Protein AF-A0A1E3BEQ7-F1 (afdb_monomer)

pLDDT: mean 85.38, std 9.65, range [48.75, 96.56]

Structure (mmCIF, N/CA/C/O backbone):
data_AF-A0A1E3BEQ7-F1
#
_entry.id   AF-A0A1E3BEQ7-F1
#
loop_
_atom_site.group_PDB
_atom_site.id
_atom_site.type_symbol
_atom_site.label_atom_id
_atom_site.label_alt_id
_atom_site.label_comp_id
_atom_site.label_asym_id
_atom_site.label_entity_id
_atom_site.label_seq_id
_atom_site.pdbx_PDB_ins_code
_atom_site.Cartn_x
_atom_site.Cartn_y
_atom_site.Cartn_z
_atom_site.occupancy
_atom_site.B_iso_or_equiv
_atom_site.auth_seq_id
_atom_site.auth_comp_id
_atom_site.auth_asym_id
_atom_site.auth_atom_id
_atom_site.pdbx_PDB_model_num
ATOM 1 N N . MET A 1 1 ? -7.946 9.287 -8.249 1.00 63.59 1 MET A N 1
ATOM 2 C CA . MET A 1 1 ? -6.667 9.557 -8.947 1.00 63.59 1 MET A CA 1
ATOM 3 C C . MET A 1 1 ? -6.604 8.843 -10.293 1.00 63.59 1 MET A C 1
ATOM 5 O O . MET A 1 1 ? -5.516 8.589 -10.786 1.00 63.59 1 MET A O 1
ATOM 9 N N . TRP A 1 2 ? -7.743 8.564 -10.931 1.00 77.31 2 TRP A N 1
ATOM 10 C CA . TRP A 1 2 ? -7.771 7.924 -12.244 1.00 77.31 2 TRP A CA 1
ATOM 11 C C . TRP A 1 2 ? -9.055 8.341 -12.967 1.00 77.31 2 TRP A C 1
ATOM 13 O O . TRP A 1 2 ? -10.094 7.703 -12.776 1.00 77.31 2 TRP A O 1
ATOM 23 N N . PRO A 1 3 ? -8.988 9.379 -13.827 1.00 80.50 3 PRO A N 1
ATOM 24 C CA . PRO A 1 3 ? -10.136 9.914 -14.558 1.00 80.50 3 PRO A CA 1
ATOM 25 C C . PRO A 1 3 ? -11.048 8.879 -15.233 1.00 80.50 3 PRO A C 1
ATOM 27 O O . PRO A 1 3 ? -12.261 9.086 -15.223 1.00 80.50 3 PRO A O 1
ATOM 30 N N . PRO A 1 4 ? -10.533 7.765 -15.806 1.00 84.31 4 PRO A N 1
ATOM 31 C CA . PRO A 1 4 ? -11.395 6.741 -16.394 1.00 84.31 4 PRO A CA 1
ATOM 32 C C . PRO A 1 4 ? -12.386 6.109 -15.405 1.00 84.31 4 PRO A C 1
ATOM 34 O O . PRO A 1 4 ? -13.536 5.899 -15.773 1.00 84.31 4 PRO A O 1
ATOM 37 N N . TYR A 1 5 ? -11.985 5.853 -14.154 1.00 83.31 5 TYR A N 1
ATOM 38 C CA . TYR A 1 5 ? -12.870 5.250 -13.140 1.00 83.31 5 TYR A CA 1
ATOM 39 C C . TYR A 1 5 ? -13.811 6.264 -12.490 1.00 83.31 5 TYR A C 1
ATOM 41 O O . TYR A 1 5 ? -14.839 5.901 -11.931 1.00 83.31 5 TYR A O 1
ATOM 49 N N . GLU A 1 6 ? -13.465 7.543 -12.580 1.00 79.75 6 GLU A N 1
ATOM 50 C CA . GLU A 1 6 ? -14.290 8.660 -12.121 1.00 79.75 6 GLU A CA 1
ATOM 51 C C . GLU A 1 6 ? -15.338 9.057 -13.181 1.00 79.75 6 GLU A C 1
ATOM 53 O O . GLU A 1 6 ? -16.238 9.842 -12.900 1.00 79.75 6 GLU A O 1
ATOM 58 N N . GLY A 1 7 ? -15.252 8.489 -14.392 1.00 82.56 7 GLY A N 1
ATOM 59 C CA . GLY A 1 7 ? -16.160 8.756 -15.510 1.00 82.56 7 GLY A CA 1
ATOM 60 C C . GLY A 1 7 ? -15.810 10.007 -16.316 1.00 82.56 7 GLY A C 1
ATOM 61 O O . GLY A 1 7 ? -16.567 10.381 -17.205 1.00 82.56 7 GLY A O 1
ATOM 62 N N . ARG A 1 8 ? -14.668 10.655 -16.027 1.00 85.12 8 ARG A N 1
ATOM 63 C CA . ARG A 1 8 ? -14.219 11.914 -16.660 1.00 85.12 8 ARG A CA 1
ATOM 64 C C . ARG A 1 8 ? -15.275 13.030 -16.623 1.00 85.12 8 ARG A C 1
ATOM 66 O O . ARG A 1 8 ? -15.256 13.927 -17.458 1.00 85.12 8 ARG A O 1
ATOM 73 N N . THR A 1 9 ? -16.174 12.982 -15.646 1.00 82.12 9 THR A N 1
ATOM 74 C CA . THR A 1 9 ? -17.369 13.831 -15.578 1.00 82.12 9 THR A CA 1
ATOM 75 C C . THR A 1 9 ? -17.097 15.249 -15.088 1.00 82.12 9 THR A C 1
ATOM 77 O O . THR A 1 9 ? -17.967 16.101 -15.210 1.00 82.12 9 THR A O 1
ATOM 80 N N . CYS A 1 10 ? -15.921 15.509 -14.510 1.00 82.06 10 CYS A N 1
ATOM 81 C CA . CYS A 1 10 ? -15.555 16.815 -13.967 1.00 82.06 10 CYS A CA 1
ATOM 82 C C . CYS A 1 10 ? -14.033 17.029 -14.048 1.00 82.06 10 CYS A C 1
ATOM 84 O O . CYS A 1 10 ? -13.326 17.020 -13.041 1.00 82.06 10 CYS A O 1
ATOM 86 N N . LEU A 1 11 ? -13.502 17.121 -15.274 1.00 82.25 11 LEU A N 1
ATOM 87 C CA . LEU A 1 11 ? -12.069 17.323 -15.511 1.00 82.25 11 LEU A CA 1
ATOM 88 C C . LEU A 1 11 ? -11.711 18.811 -15.618 1.00 82.25 11 LEU A C 1
ATOM 90 O O . LEU A 1 11 ? -12.449 19.565 -16.245 1.00 82.25 11 LEU A O 1
ATOM 94 N N . PRO A 1 12 ? -10.540 19.229 -15.104 1.00 76.56 12 PRO A N 1
ATOM 95 C CA . PRO A 1 12 ? -10.144 20.639 -15.060 1.00 76.56 12 PRO A CA 1
ATOM 96 C C . PRO A 1 12 ? -9.884 21.285 -16.433 1.00 76.56 12 PRO A C 1
ATOM 98 O O . PRO A 1 12 ? -9.730 22.497 -16.501 1.00 76.56 12 PRO A O 1
ATOM 101 N N . ILE A 1 13 ? -9.810 20.499 -17.514 1.00 70.75 13 ILE A N 1
ATOM 102 C CA . ILE A 1 13 ? -9.451 20.960 -18.872 1.00 70.75 13 ILE A CA 1
ATOM 103 C C . ILE A 1 13 ? -10.597 20.764 -19.877 1.00 70.75 13 ILE A C 1
ATOM 105 O O . ILE A 1 13 ? -10.394 20.900 -21.082 1.00 70.75 13 ILE A O 1
ATOM 109 N N . ALA A 1 14 ? -11.793 20.401 -19.410 1.00 62.47 14 ALA A N 1
ATOM 110 C CA . ALA A 1 14 ? -12.963 20.349 -20.274 1.00 62.47 14 ALA A CA 1
ATOM 111 C C . ALA A 1 14 ? -13.393 21.782 -20.617 1.00 62.47 14 ALA A C 1
ATOM 113 O O . ALA A 1 14 ? -14.126 22.418 -19.864 1.00 62.47 14 ALA A O 1
ATOM 114 N N . ALA A 1 15 ? -12.863 22.291 -21.730 1.00 60.81 15 ALA A N 1
ATOM 115 C CA . ALA A 1 15 ? -13.369 23.479 -22.391 1.00 60.81 15 ALA A CA 1
ATOM 116 C C . ALA A 1 15 ? -14.834 23.236 -22.785 1.00 60.81 15 ALA A C 1
ATOM 118 O O . ALA A 1 15 ? -15.147 22.207 -23.381 1.00 60.81 15 ALA A O 1
ATOM 119 N N . ASP A 1 16 ? -15.676 24.195 -22.417 1.00 60.28 16 ASP A N 1
ATOM 120 C CA . ASP A 1 16 ? -17.077 24.360 -22.792 1.00 60.28 16 ASP A CA 1
ATOM 121 C C . ASP A 1 16 ? -18.064 23.272 -22.300 1.00 60.28 16 ASP A C 1
ATOM 123 O O . ASP A 1 16 ? -18.073 22.117 -22.713 1.00 60.28 16 ASP A O 1
ATOM 127 N N . GLU A 1 17 ? -18.937 23.695 -21.379 1.00 61.56 17 GLU A N 1
ATOM 128 C CA . GLU A 1 17 ? -20.254 23.110 -21.062 1.00 61.56 17 GLU A CA 1
ATOM 129 C C . GLU A 1 17 ? -20.352 21.632 -20.619 1.00 61.56 17 GLU A C 1
ATOM 131 O O . GLU A 1 17 ? -21.462 21.102 -20.521 1.00 61.56 17 GLU A O 1
ATOM 136 N N . ILE A 1 18 ? -19.262 20.952 -20.239 1.00 67.69 18 ILE A N 1
ATOM 137 C CA . ILE A 1 18 ? -19.407 19.656 -19.550 1.00 67.69 18 ILE A CA 1
ATOM 138 C C . ILE A 1 18 ? -20.008 19.892 -18.158 1.00 67.69 18 ILE A C 1
ATOM 140 O O . ILE A 1 18 ? -19.347 20.394 -17.247 1.00 67.69 18 ILE A O 1
ATOM 144 N N . LEU A 1 19 ? -21.276 19.503 -17.989 1.00 75.69 19 LEU A N 1
ATOM 145 C CA . LEU A 1 19 ? -21.964 19.496 -16.701 1.00 75.69 19 LEU A CA 1
ATOM 146 C C . LEU A 1 19 ? -21.167 18.628 -15.712 1.00 75.69 19 LEU A C 1
ATOM 148 O O . LEU A 1 19 ? -21.116 17.404 -15.852 1.00 75.69 19 LEU A O 1
ATOM 152 N N . CYS A 1 20 ? -20.549 19.262 -14.712 1.00 82.88 20 CYS A N 1
ATOM 153 C CA . CYS A 1 20 ? -19.827 18.556 -13.657 1.00 82.88 20 CYS A CA 1
ATOM 154 C C . CYS A 1 20 ? -20.814 17.689 -12.866 1.00 82.88 20 CYS A C 1
ATOM 156 O O . CYS A 1 20 ? -21.651 18.192 -12.115 1.00 82.88 20 CYS A O 1
ATOM 158 N N . THR A 1 21 ? -20.722 16.373 -13.045 1.00 85.75 21 THR A N 1
ATOM 159 C CA . THR A 1 21 ? -21.511 15.391 -12.291 1.00 85.75 21 THR A CA 1
ATOM 160 C C . THR A 1 21 ? -20.599 14.522 -11.435 1.00 85.75 21 THR A C 1
ATOM 162 O O . THR A 1 21 ? -19.411 14.369 -11.726 1.00 85.75 21 THR A O 1
ATOM 165 N N . LEU A 1 22 ? -21.157 13.926 -10.376 1.00 82.62 22 LEU A N 1
ATOM 166 C CA . LEU A 1 22 ? -20.423 13.037 -9.467 1.00 82.62 22 LEU A CA 1
ATOM 167 C C . LEU A 1 22 ? -19.767 11.849 -10.190 1.00 82.62 22 LEU A C 1
ATOM 169 O O . LEU A 1 22 ? -18.700 11.417 -9.778 1.00 82.62 22 LEU A O 1
ATOM 173 N N . GLY A 1 23 ? -20.355 11.315 -11.265 1.00 85.38 23 GLY A N 1
ATOM 174 C CA . GLY A 1 23 ? -19.767 10.181 -11.985 1.00 85.38 23 GLY A CA 1
ATOM 175 C C . GLY A 1 23 ? -19.461 8.994 -11.059 1.00 85.38 23 GLY A C 1
ATOM 176 O O . GLY A 1 23 ? -20.338 8.516 -10.342 1.00 85.38 23 GLY A O 1
ATOM 177 N N . GLY A 1 24 ? -18.211 8.525 -11.069 1.00 82.19 24 GLY A N 1
ATOM 178 C CA . GLY A 1 24 ? -17.737 7.438 -10.201 1.00 82.19 24 GLY A CA 1
ATOM 179 C C . GLY A 1 24 ? -17.412 7.852 -8.758 1.00 82.19 24 GLY A C 1
ATOM 180 O O . GLY A 1 24 ? -17.102 6.989 -7.933 1.00 82.19 24 GLY A O 1
ATOM 181 N N . TYR A 1 25 ? -17.457 9.147 -8.434 1.00 82.81 25 TYR A N 1
ATOM 182 C CA . TYR A 1 25 ? -17.146 9.638 -7.095 1.00 82.81 25 TYR A CA 1
ATOM 183 C C . TYR A 1 25 ? -18.195 9.210 -6.055 1.00 82.81 25 TYR A C 1
ATOM 185 O O . TYR A 1 25 ? -19.371 9.007 -6.371 1.00 82.81 25 TYR A O 1
ATOM 193 N N . PRO A 1 26 ? -17.787 9.082 -4.783 1.00 82.00 26 PRO A N 1
ATOM 194 C CA . PRO A 1 26 ? -18.713 8.799 -3.702 1.00 82.00 26 PRO A CA 1
ATOM 195 C C . PRO A 1 26 ? -19.705 9.938 -3.461 1.00 82.00 26 PRO A C 1
ATOM 197 O O . PRO A 1 26 ? -19.315 11.098 -3.387 1.00 82.00 26 PRO A O 1
ATOM 200 N N . SER A 1 27 ? -20.982 9.597 -3.258 1.00 83.44 27 SER A N 1
ATOM 201 C CA . SER A 1 27 ? -22.019 10.572 -2.884 1.00 83.44 27 SER A CA 1
ATOM 202 C C . SER A 1 27 ? -21.786 11.201 -1.506 1.00 83.44 27 SER A C 1
ATOM 204 O O . SER A 1 27 ? -22.156 12.348 -1.288 1.00 83.44 27 SER A O 1
ATOM 206 N N . TYR A 1 28 ? -21.165 10.455 -0.589 1.00 82.31 28 TYR A N 1
ATOM 207 C CA . TYR A 1 28 ? -20.803 10.902 0.755 1.00 82.31 28 TYR A CA 1
ATOM 208 C C . TYR A 1 28 ? -19.435 10.359 1.121 1.00 82.31 28 TYR A C 1
ATOM 210 O O . TYR A 1 28 ? -19.110 9.236 0.743 1.00 82.31 28 TYR A O 1
ATOM 218 N N . VAL A 1 29 ? -18.681 11.141 1.892 1.00 83.44 29 VAL A N 1
ATOM 219 C CA . VAL A 1 29 ? -17.360 10.775 2.399 1.00 83.44 29 VAL A CA 1
ATOM 220 C C . VAL A 1 29 ? -17.330 10.995 3.902 1.00 83.44 29 VAL A C 1
ATOM 222 O O . VAL A 1 29 ? -17.681 12.070 4.387 1.00 83.44 29 VAL A O 1
ATOM 2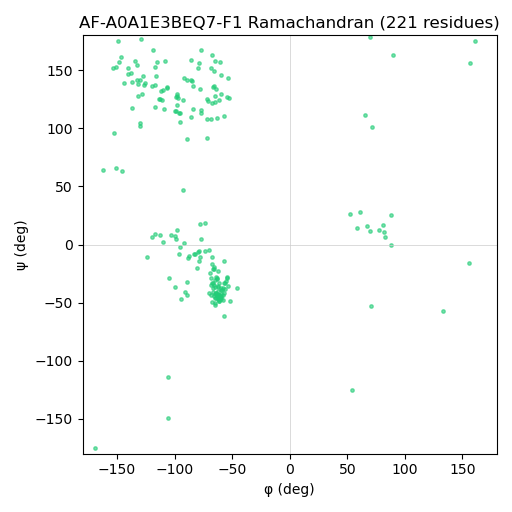25 N N . VAL A 1 30 ? -16.889 9.979 4.638 1.00 81.94 30 VAL A N 1
ATOM 226 C CA . VAL A 1 30 ? -16.637 10.086 6.076 1.00 81.94 30 VAL A CA 1
ATOM 227 C C . VAL A 1 30 ? -15.155 10.362 6.269 1.00 81.94 30 VAL A C 1
ATOM 229 O O . VAL A 1 30 ? -14.338 9.495 5.973 1.00 81.94 30 VAL A O 1
ATOM 232 N N . ASN A 1 31 ? -14.822 11.557 6.759 1.00 84.12 31 ASN A N 1
ATOM 233 C CA . ASN A 1 31 ? -13.460 11.883 7.166 1.00 84.12 31 ASN A CA 1
ATOM 234 C C . ASN A 1 31 ? -13.179 11.250 8.528 1.00 84.12 31 ASN A C 1
ATOM 236 O O . ASN A 1 31 ? -13.787 11.639 9.530 1.00 84.12 31 ASN A O 1
ATOM 240 N N . VAL A 1 32 ? -12.273 10.279 8.559 1.00 83.38 32 VAL A N 1
ATOM 241 C CA . VAL A 1 32 ? -11.983 9.525 9.776 1.00 83.38 32 VAL A CA 1
ATOM 242 C C . VAL A 1 32 ? -10.661 9.878 10.415 1.00 83.38 32 VAL A C 1
ATOM 244 O O . VAL A 1 32 ? -9.615 9.911 9.776 1.00 83.38 32 VAL A O 1
ATOM 247 N N . SER A 1 33 ? -10.745 10.040 11.731 1.00 85.44 33 SER A N 1
ATOM 248 C CA . SER A 1 33 ? -9.645 10.258 12.659 1.00 85.44 33 SER A CA 1
ATOM 249 C C . SER A 1 33 ? -9.593 9.222 13.788 1.00 85.44 33 SER A C 1
ATOM 251 O O . SER A 1 33 ? -8.609 9.179 14.522 1.00 85.44 33 SER A O 1
ATOM 253 N N . THR A 1 34 ? -10.625 8.382 13.954 1.00 89.62 34 THR A N 1
ATOM 254 C CA . THR A 1 34 ? -10.696 7.387 15.040 1.00 89.62 34 THR A CA 1
ATOM 255 C C . THR A 1 34 ? -11.281 6.050 14.586 1.00 89.62 34 THR A C 1
ATOM 257 O O . THR A 1 34 ? -12.142 5.992 13.710 1.00 89.62 34 THR A O 1
ATOM 260 N N . VAL A 1 35 ? -10.881 4.961 15.251 1.00 91.38 35 VAL A N 1
ATOM 261 C CA . VAL A 1 35 ? -11.427 3.611 15.007 1.00 91.38 35 VAL A CA 1
ATOM 262 C C . VAL A 1 35 ? -12.946 3.565 15.209 1.00 91.38 35 VAL A C 1
ATOM 264 O O . VAL A 1 35 ? -13.651 2.937 14.424 1.00 91.38 35 VAL A O 1
ATOM 267 N N . ALA A 1 36 ? -13.474 4.289 16.199 1.00 92.38 36 ALA A N 1
ATOM 268 C CA . ALA A 1 36 ? -14.909 4.333 16.472 1.00 92.38 36 ALA A CA 1
ATOM 269 C C . ALA A 1 36 ? -15.721 4.868 15.280 1.00 92.38 36 ALA A C 1
ATOM 271 O O . ALA A 1 36 ? -16.790 4.343 14.979 1.00 92.38 36 ALA A O 1
ATOM 272 N N . GLN A 1 37 ? -15.205 5.863 14.550 1.00 90.44 37 GLN A N 1
ATOM 273 C CA . GLN A 1 37 ? -15.866 6.365 13.339 1.00 90.44 37 GLN A CA 1
ATOM 274 C C . GLN A 1 37 ? -15.879 5.323 12.216 1.00 90.44 37 GLN A C 1
ATOM 276 O O . GLN A 1 37 ? -16.846 5.261 11.462 1.00 90.44 37 GLN A O 1
ATOM 281 N N . ILE A 1 38 ? -14.848 4.475 12.127 1.00 90.19 38 ILE A N 1
ATOM 282 C CA . ILE A 1 38 ? -14.816 3.346 11.186 1.00 90.19 38 ILE A CA 1
ATOM 283 C C . ILE A 1 38 ? -15.904 2.345 11.552 1.00 90.19 38 ILE A C 1
ATOM 285 O O . ILE A 1 38 ? -16.698 1.968 10.696 1.00 90.19 38 ILE A O 1
ATOM 289 N N . GLN A 1 39 ? -15.975 1.945 12.822 1.00 92.75 39 GLN A N 1
ATOM 290 C CA . GLN A 1 39 ? -16.987 1.002 13.301 1.00 92.75 39 GLN A CA 1
ATOM 291 C C . GLN A 1 39 ? -18.404 1.540 13.070 1.00 92.75 39 GLN A C 1
ATOM 293 O O . GLN A 1 39 ? -19.256 0.817 12.558 1.00 92.75 39 GLN A O 1
ATOM 298 N N . LEU A 1 40 ? -18.642 2.820 13.376 1.00 92.12 40 LEU A N 1
ATOM 299 C CA . LEU A 1 40 ? -19.915 3.493 13.111 1.00 92.12 40 LEU A CA 1
ATOM 300 C C . LEU A 1 40 ? -20.247 3.512 11.617 1.00 92.12 40 LEU A C 1
ATOM 302 O O . LEU A 1 40 ? -21.367 3.172 11.255 1.00 92.12 40 LEU A O 1
ATOM 306 N N . ALA A 1 41 ? -19.293 3.853 10.750 1.00 88.88 41 ALA A N 1
ATOM 307 C CA . ALA A 1 41 ? -19.509 3.872 9.305 1.00 88.88 41 ALA A CA 1
ATOM 308 C C . ALA A 1 41 ? -19.800 2.471 8.740 1.00 88.88 41 ALA A C 1
ATOM 310 O O . ALA A 1 41 ? -20.714 2.318 7.932 1.00 88.88 41 ALA A O 1
ATOM 311 N N . VAL A 1 42 ? -19.070 1.444 9.191 1.00 90.88 42 VAL A N 1
ATOM 312 C CA . VAL A 1 42 ? -19.298 0.038 8.812 1.00 90.88 42 VAL A CA 1
ATOM 313 C C . VAL A 1 42 ? -20.693 -0.413 9.240 1.00 90.88 42 VAL A C 1
ATOM 315 O O . VAL A 1 42 ? -21.434 -0.968 8.430 1.00 90.88 42 VAL A O 1
ATOM 318 N N . ASN A 1 43 ? -21.073 -0.143 10.490 1.00 92.62 43 ASN A N 1
ATOM 319 C CA . ASN A 1 43 ? -22.383 -0.516 11.016 1.00 92.62 43 ASN A CA 1
ATOM 320 C C . ASN A 1 43 ? -23.507 0.235 10.294 1.00 92.62 43 ASN A C 1
ATOM 322 O O . ASN A 1 43 ? -24.452 -0.397 9.834 1.00 92.62 43 ASN A O 1
ATOM 326 N N . PHE A 1 44 ? -23.362 1.548 10.098 1.00 91.25 44 PHE A N 1
ATOM 327 C CA . PHE A 1 44 ? -24.329 2.369 9.374 1.00 91.25 44 PHE A CA 1
ATOM 328 C C . PHE A 1 44 ? -24.520 1.886 7.933 1.00 91.25 44 PHE A C 1
ATOM 330 O O . PHE A 1 44 ? -25.654 1.741 7.480 1.00 91.25 44 PHE A O 1
ATOM 337 N N . ALA A 1 45 ? -23.430 1.589 7.219 1.00 89.75 45 ALA A N 1
ATOM 338 C CA . ALA A 1 45 ? -23.508 1.074 5.858 1.00 89.75 45 ALA A CA 1
ATOM 339 C C . ALA A 1 45 ? -24.217 -0.286 5.810 1.00 89.75 45 ALA A C 1
ATOM 341 O O . ALA A 1 45 ? -25.101 -0.487 4.980 1.00 89.75 45 ALA A O 1
ATOM 342 N N . ARG A 1 46 ? -23.890 -1.191 6.741 1.00 90.50 46 ARG A N 1
ATOM 343 C CA . ARG A 1 46 ? -24.532 -2.506 6.861 1.00 90.50 46 ARG A CA 1
ATOM 344 C C . ARG A 1 46 ? -26.029 -2.397 7.163 1.00 90.50 46 ARG A C 1
ATOM 346 O O . ARG A 1 46 ? -26.821 -3.074 6.519 1.00 90.50 46 ARG A O 1
ATOM 353 N N . GLU A 1 47 ? -26.411 -1.555 8.119 1.00 93.44 47 GLU A N 1
ATOM 354 C CA . GLU A 1 47 ? -27.802 -1.376 8.561 1.00 93.44 47 GLU A CA 1
ATOM 355 C C . GLU A 1 47 ? -28.682 -0.708 7.500 1.00 93.44 47 GLU A C 1
ATOM 357 O O . GLU A 1 47 ? -29.874 -0.991 7.426 1.00 93.44 47 GLU A O 1
ATOM 362 N N . ASN A 1 48 ? -28.093 0.133 6.646 1.00 91.69 48 ASN A N 1
ATOM 363 C CA . ASN A 1 48 ? -28.811 0.867 5.603 1.00 91.69 48 ASN A CA 1
ATOM 364 C C . ASN A 1 48 ? -28.616 0.274 4.196 1.00 91.69 48 ASN A C 1
ATOM 366 O O . ASN A 1 48 ? -29.025 0.888 3.212 1.00 91.69 48 ASN A O 1
ATOM 370 N N . GLY A 1 49 ? -27.976 -0.896 4.074 1.00 88.81 49 GLY A N 1
ATOM 371 C CA . GLY A 1 49 ? -27.725 -1.545 2.781 1.00 88.81 49 GLY A CA 1
ATOM 372 C C . GLY A 1 49 ? -26.867 -0.707 1.824 1.00 88.81 49 GLY A C 1
ATOM 373 O O . GLY A 1 49 ? -27.004 -0.818 0.606 1.00 88.81 49 GLY A O 1
ATOM 374 N N . LEU A 1 50 ? -26.002 0.157 2.360 1.00 87.00 50 LEU A N 1
ATOM 375 C CA . LEU A 1 50 ? -25.143 1.032 1.571 1.00 87.00 50 LEU A CA 1
ATOM 376 C C . LEU A 1 50 ? -23.865 0.303 1.167 1.00 87.00 50 LEU A C 1
ATOM 378 O O . LEU A 1 50 ? -23.239 -0.406 1.957 1.00 87.00 50 LEU A O 1
ATOM 382 N N . ARG A 1 51 ? -23.427 0.541 -0.070 1.00 86.06 51 ARG A N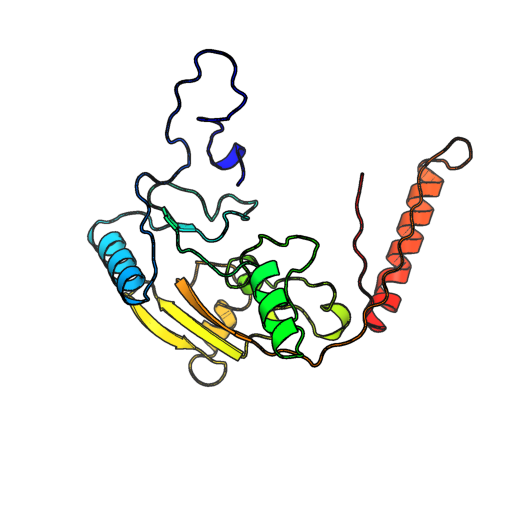 1
ATOM 383 C CA . ARG A 1 51 ? -22.113 0.098 -0.529 1.00 86.06 51 ARG A CA 1
ATOM 384 C C . ARG A 1 51 ? -21.033 0.874 0.219 1.00 86.06 51 ARG A C 1
ATOM 386 O O . ARG A 1 51 ? -20.964 2.092 0.105 1.00 86.06 51 ARG A O 1
ATOM 393 N N . LEU A 1 52 ? -20.157 0.151 0.910 1.00 85.25 52 LEU A N 1
ATOM 394 C CA . LEU A 1 52 ? -18.959 0.715 1.517 1.00 85.25 52 LEU A CA 1
ATOM 395 C C . LEU A 1 52 ? -17.784 0.593 0.542 1.00 85.25 52 LEU A C 1
ATOM 397 O O . LEU A 1 52 ? -17.458 -0.500 0.079 1.00 85.25 52 LEU A O 1
ATOM 401 N N . VAL A 1 53 ? -17.135 1.711 0.234 1.00 87.06 53 VAL A N 1
ATOM 402 C CA . VAL A 1 53 ? -15.856 1.737 -0.492 1.00 87.06 53 VAL A CA 1
ATOM 403 C C . VAL A 1 53 ? -14.812 2.337 0.434 1.00 87.06 53 VAL A C 1
ATOM 405 O O . VAL A 1 53 ? -15.097 3.307 1.114 1.00 87.06 53 VAL A O 1
ATOM 408 N N . VAL A 1 54 ? -13.608 1.777 0.487 1.00 86.00 54 VAL A N 1
ATOM 409 C CA . VAL A 1 54 ? -12.539 2.285 1.357 1.00 86.00 54 VAL A CA 1
ATOM 410 C C . VAL A 1 54 ? -11.480 2.929 0.486 1.00 86.00 54 VAL A C 1
ATOM 412 O O . VAL A 1 54 ? -10.834 2.265 -0.330 1.00 86.00 54 VAL A O 1
ATOM 415 N N . LYS A 1 55 ? -11.296 4.229 0.671 1.00 85.38 55 LYS A N 1
ATOM 416 C CA . LYS A 1 55 ? -10.301 5.021 -0.024 1.00 85.38 55 LYS A CA 1
ATOM 417 C C . LYS A 1 55 ? -9.154 5.366 0.916 1.00 85.38 55 LYS A C 1
ATOM 419 O O . LYS A 1 55 ? -9.341 5.714 2.082 1.00 85.38 55 LYS A O 1
ATOM 424 N N . ASN A 1 56 ? -7.956 5.201 0.358 1.00 83.25 56 ASN A N 1
ATOM 425 C CA . ASN A 1 56 ? -6.724 5.699 0.935 1.00 83.25 56 ASN A CA 1
ATOM 426 C C . ASN A 1 56 ? -6.240 6.920 0.140 1.00 83.25 56 ASN A C 1
ATOM 428 O O . ASN A 1 56 ? -6.946 7.910 0.048 1.00 83.25 56 ASN A O 1
ATOM 432 N N . THR A 1 57 ? -5.109 6.859 -0.550 1.00 84.25 57 THR A N 1
ATOM 433 C CA . THR A 1 57 ? -4.623 7.999 -1.343 1.00 84.25 57 THR A CA 1
ATOM 434 C C . THR A 1 57 ? -5.274 8.085 -2.719 1.00 84.25 57 THR A C 1
ATOM 436 O O . THR A 1 57 ? -5.086 9.059 -3.438 1.00 84.25 57 THR A O 1
ATOM 439 N N . GLY A 1 58 ? -6.058 7.074 -3.110 1.00 83.94 58 GLY A N 1
ATOM 440 C CA . GLY A 1 58 ? -6.674 6.981 -4.435 1.00 83.94 58 GLY A CA 1
ATOM 441 C C . GLY A 1 58 ? -5.748 6.426 -5.523 1.00 83.94 58 GLY A C 1
ATOM 442 O O . GLY A 1 58 ? -6.114 6.479 -6.694 1.00 83.94 58 GLY A O 1
ATOM 443 N N . HIS A 1 59 ? -4.582 5.885 -5.148 1.00 86.56 59 HIS A N 1
ATOM 444 C CA . HIS A 1 59 ? -3.568 5.268 -6.026 1.00 86.56 59 HIS A CA 1
ATOM 445 C C . HIS A 1 59 ? -3.957 3.882 -6.579 1.00 86.56 59 HIS A C 1
ATOM 447 O O . HIS A 1 59 ? -3.104 3.114 -7.015 1.00 86.56 59 HIS A O 1
ATOM 453 N N . ASP A 1 60 ? -5.243 3.523 -6.561 1.00 85.75 60 ASP A N 1
ATOM 454 C CA . ASP A 1 60 ? -5.684 2.240 -7.106 1.00 85.75 60 ASP A CA 1
ATOM 455 C C . ASP A 1 60 ? -5.937 2.339 -8.617 1.00 85.75 60 ASP A C 1
ATOM 457 O O . ASP A 1 60 ? -6.912 2.942 -9.068 1.00 85.75 60 ASP A O 1
ATOM 461 N N . TYR A 1 61 ? -5.068 1.694 -9.394 1.00 86.75 61 TYR A N 1
ATOM 462 C CA . TYR A 1 61 ? -5.123 1.641 -10.859 1.00 86.75 61 TYR A CA 1
ATOM 463 C C . TYR A 1 61 ? -6.290 0.811 -11.419 1.00 86.75 61 TYR A C 1
ATOM 465 O O . TYR A 1 61 ? -6.466 0.744 -12.636 1.00 86.75 61 TYR A O 1
ATOM 473 N N . ARG A 1 62 ? -7.071 0.144 -10.562 1.00 85.00 62 ARG A N 1
ATOM 474 C CA . ARG A 1 62 ? -8.218 -0.703 -10.925 1.00 85.00 62 ARG A CA 1
ATOM 475 C C . ARG A 1 62 ? -9.555 -0.113 -10.461 1.00 85.00 62 ARG A C 1
ATOM 477 O O . ARG A 1 62 ? -10.573 -0.795 -10.534 1.00 85.00 62 ARG A O 1
ATOM 484 N N . GLY A 1 63 ? -9.562 1.124 -9.960 1.00 82.69 63 GLY A N 1
ATOM 485 C CA . GLY A 1 63 ? -10.765 1.794 -9.469 1.00 82.69 63 GLY A CA 1
ATOM 486 C C . GLY A 1 63 ? -11.344 1.221 -8.169 1.00 82.69 63 GLY A C 1
ATOM 487 O O . GLY A 1 63 ? -12.439 1.609 -7.784 1.00 82.69 63 GLY A O 1
ATOM 488 N N . LYS A 1 64 ? -10.638 0.344 -7.441 1.00 83.06 64 LYS A N 1
ATOM 489 C CA . LYS A 1 64 ? -11.129 -0.286 -6.195 1.00 83.06 64 LYS A CA 1
ATOM 490 C C . LYS A 1 64 ? -11.344 0.700 -5.045 1.00 83.06 64 LYS A C 1
ATOM 492 O O . LYS A 1 64 ? -12.057 0.391 -4.098 1.00 83.06 64 LYS A O 1
ATOM 497 N N . SER A 1 65 ? -10.718 1.872 -5.124 1.00 79.38 65 SER A N 1
ATOM 498 C CA . SER A 1 65 ? -10.842 2.957 -4.139 1.00 79.38 65 SER A CA 1
ATOM 499 C C . SER A 1 65 ? -11.840 4.046 -4.558 1.00 79.38 65 SER A C 1
ATOM 501 O O . SER A 1 65 ? -11.860 5.125 -3.967 1.00 79.38 65 SER A O 1
ATOM 503 N N . VAL A 1 66 ? -12.647 3.780 -5.593 1.00 74.19 66 VAL A N 1
ATOM 504 C CA . VAL A 1 66 ? -13.636 4.700 -6.164 1.00 74.19 66 VAL A CA 1
ATOM 505 C C . VAL A 1 66 ? -14.987 3.983 -6.288 1.00 74.19 66 VAL A C 1
ATOM 507 O O . VAL A 1 66 ? -15.060 2.791 -6.591 1.00 74.19 66 VAL A O 1
ATOM 510 N N . GLY A 1 67 ? -16.069 4.703 -6.010 1.00 64.88 67 GLY A N 1
ATOM 511 C CA . GLY A 1 67 ? -17.440 4.214 -6.121 1.00 64.88 67 GLY A CA 1
ATOM 512 C C . GLY A 1 67 ? -18.403 4.993 -5.227 1.00 64.88 67 GLY A C 1
ATOM 513 O O . GLY A 1 67 ? -17.996 5.579 -4.224 1.00 64.88 67 GLY A O 1
ATOM 514 N N . ALA A 1 68 ? -19.690 4.980 -5.583 1.00 51.03 68 ALA A N 1
ATOM 515 C CA . ALA A 1 68 ? -20.751 5.571 -4.770 1.00 51.03 68 ALA A CA 1
ATOM 516 C C . ALA A 1 68 ? -20.723 4.992 -3.337 1.00 51.03 68 ALA A C 1
ATOM 518 O O . ALA A 1 68 ? -20.726 3.770 -3.176 1.00 51.03 68 ALA A O 1
ATOM 519 N N . GLY A 1 69 ? -20.679 5.863 -2.317 1.00 51.66 69 GLY A N 1
ATOM 520 C CA . GLY A 1 69 ? -20.618 5.468 -0.897 1.00 51.66 69 GLY A CA 1
ATOM 521 C C . GLY A 1 69 ? -19.210 5.246 -0.313 1.00 51.66 69 GLY A C 1
ATOM 522 O O . GLY A 1 69 ? -19.046 4.479 0.633 1.00 51.66 69 GLY A O 1
ATOM 523 N N . ALA A 1 70 ? -18.173 5.877 -0.872 1.00 56.88 70 ALA A N 1
ATOM 524 C CA . ALA A 1 70 ? -16.797 5.737 -0.389 1.00 56.88 70 ALA A CA 1
ATOM 525 C C . ALA A 1 70 ? -16.455 6.546 0.864 1.00 56.88 70 ALA A C 1
ATOM 527 O O . ALA A 1 70 ? -16.662 7.746 0.971 1.00 56.88 70 ALA A O 1
ATOM 528 N N . PHE A 1 71 ? -15.800 5.853 1.771 1.00 58.81 71 PHE A N 1
ATOM 529 C CA . PHE A 1 71 ? -15.112 6.320 2.949 1.00 58.81 71 PHE A CA 1
ATOM 530 C C . PHE A 1 71 ? -13.689 6.778 2.596 1.00 58.81 71 PHE A C 1
ATOM 532 O O . PHE A 1 71 ? -12.996 6.060 1.877 1.00 58.81 71 PHE A O 1
ATOM 539 N N . ASP A 1 72 ? -13.228 7.915 3.125 1.00 59.59 72 ASP A N 1
ATOM 540 C CA . ASP A 1 72 ? -11.876 8.449 2.890 1.00 59.59 72 ASP A CA 1
ATOM 541 C C . ASP A 1 72 ? -11.228 8.801 4.237 1.00 59.59 72 ASP A C 1
ATOM 543 O O . ASP A 1 72 ? -11.590 9.779 4.890 1.00 59.59 72 ASP A O 1
ATOM 547 N N . GLY A 1 73 ? -10.298 7.961 4.686 1.00 55.78 73 GLY A N 1
ATOM 548 C CA . GLY A 1 73 ? -9.459 8.258 5.848 1.00 55.78 73 GLY A CA 1
ATOM 549 C C . GLY A 1 73 ? -8.202 8.989 5.390 1.00 55.78 73 GLY A C 1
ATOM 550 O O . GLY A 1 73 ? -7.652 8.661 4.347 1.00 55.78 73 GLY A O 1
ATOM 551 N N . GLY A 1 74 ? -7.706 9.975 6.131 1.00 58.91 74 GLY A N 1
ATOM 552 C CA . GLY A 1 74 ? -6.369 10.513 5.869 1.00 58.91 74 GLY A CA 1
ATOM 553 C C . GLY A 1 74 ? -5.316 9.493 6.305 1.00 58.91 74 GLY A C 1
ATOM 554 O O . GLY A 1 74 ? -5.146 9.278 7.501 1.00 58.91 74 GLY A O 1
ATOM 555 N N . TRP A 1 75 ? -4.626 8.841 5.368 1.00 70.12 75 TRP A N 1
ATOM 556 C CA . TRP A 1 75 ? -3.637 7.802 5.692 1.00 70.12 75 TRP A CA 1
ATOM 557 C C . TRP A 1 75 ? -2.198 8.256 5.452 1.00 70.12 75 TRP A C 1
ATOM 559 O O . TRP A 1 75 ? -1.927 9.117 4.616 1.00 70.12 75 TRP A O 1
ATOM 569 N N . VAL A 1 76 ? -1.270 7.571 6.128 1.00 76.75 76 VAL A N 1
ATOM 570 C CA . VAL A 1 76 ? 0.176 7.807 6.036 1.00 76.75 76 VAL A CA 1
ATOM 571 C C . VAL A 1 76 ? 0.702 7.482 4.636 1.00 76.75 76 VAL A C 1
ATOM 573 O O . VAL A 1 76 ? 0.594 6.348 4.148 1.00 76.75 76 VAL A O 1
ATOM 576 N N . GLN A 1 77 ? 1.318 8.482 4.010 1.00 85.06 77 GLN A N 1
ATOM 577 C CA . GLN A 1 77 ? 1.991 8.357 2.718 1.00 85.06 77 GLN A CA 1
ATOM 578 C C . GLN A 1 77 ? 3.443 7.884 2.877 1.00 85.06 77 GLN A C 1
ATOM 580 O O . GLN A 1 77 ? 4.056 8.047 3.934 1.00 85.06 77 GLN A O 1
ATOM 585 N N . GLY A 1 78 ? 4.013 7.317 1.810 1.00 82.44 78 GLY A N 1
ATOM 586 C CA . GLY A 1 78 ? 5.393 6.819 1.794 1.00 82.44 78 GLY A CA 1
ATOM 587 C C . GLY A 1 78 ? 6.413 7.852 2.272 1.00 82.44 78 GLY A C 1
ATOM 588 O O . GLY A 1 78 ? 7.221 7.561 3.154 1.00 82.44 78 GLY A O 1
ATOM 589 N N . GLU A 1 79 ? 6.344 9.080 1.757 1.00 85.50 79 GLU A N 1
ATOM 590 C CA . GLU A 1 79 ? 7.284 10.147 2.131 1.00 85.50 79 GLU A CA 1
ATOM 591 C C . GLU A 1 79 ? 7.207 10.510 3.620 1.00 85.50 79 GLU A C 1
ATOM 593 O O . GLU A 1 79 ? 8.234 10.696 4.275 1.00 85.50 79 GLU A O 1
ATOM 598 N N . GLU A 1 80 ? 5.998 10.554 4.181 1.00 85.94 80 GLU A N 1
ATOM 599 C CA . GLU A 1 80 ? 5.792 10.834 5.600 1.00 85.94 80 GLU A CA 1
ATOM 600 C C . GLU A 1 80 ? 6.441 9.759 6.480 1.00 85.94 80 GLU A C 1
ATOM 602 O O . GLU A 1 80 ? 7.172 10.087 7.423 1.00 85.94 80 GLU A O 1
ATOM 607 N N . LEU A 1 81 ? 6.240 8.483 6.131 1.00 86.44 81 LEU A N 1
ATOM 608 C CA . LEU A 1 81 ? 6.848 7.355 6.830 1.00 86.44 81 LEU A CA 1
ATOM 609 C C . LEU A 1 81 ? 8.380 7.423 6.777 1.00 86.44 81 LEU A C 1
ATOM 611 O O . LEU A 1 81 ? 9.041 7.252 7.803 1.00 86.44 81 LEU A O 1
ATOM 615 N N . TYR A 1 82 ? 8.960 7.696 5.605 1.00 87.00 82 TYR A N 1
ATOM 616 C CA . TYR A 1 82 ? 10.414 7.785 5.455 1.00 87.00 82 TYR A CA 1
ATOM 617 C C . TYR A 1 82 ? 11.015 8.966 6.211 1.00 87.00 82 TYR A C 1
ATOM 619 O O . TYR A 1 82 ? 12.062 8.806 6.840 1.00 87.00 82 TYR A O 1
ATOM 627 N N . ARG A 1 83 ? 10.362 10.132 6.195 1.00 89.12 83 ARG A N 1
ATOM 628 C CA . ARG A 1 83 ? 10.801 11.295 6.973 1.00 89.12 83 ARG A CA 1
ATOM 629 C C . ARG A 1 83 ? 10.863 10.957 8.461 1.00 89.12 83 ARG A C 1
ATOM 631 O O . ARG A 1 83 ? 11.884 11.206 9.097 1.00 89.12 83 ARG A O 1
ATOM 638 N N . LYS A 1 84 ? 9.809 10.333 8.993 1.00 89.94 84 LYS A N 1
ATOM 639 C CA . LYS A 1 84 ? 9.748 9.928 10.401 1.00 89.94 84 LYS A CA 1
ATOM 640 C C . LYS A 1 84 ? 10.756 8.847 10.758 1.00 89.94 84 LYS A C 1
ATOM 642 O O . LYS A 1 84 ? 11.456 8.995 11.751 1.00 89.94 84 LYS A O 1
ATOM 647 N N . ALA A 1 85 ? 10.902 7.814 9.935 1.00 88.44 85 ALA A N 1
ATOM 648 C CA . ALA A 1 85 ? 11.904 6.778 10.170 1.00 88.44 85 ALA A CA 1
ATOM 649 C C . ALA A 1 85 ? 13.339 7.335 10.135 1.00 88.44 85 ALA A C 1
ATOM 651 O O . ALA A 1 85 ? 14.185 6.924 10.929 1.00 88.44 85 ALA A O 1
ATOM 652 N N . LYS A 1 86 ? 13.606 8.318 9.264 1.00 88.56 86 LYS A N 1
ATOM 653 C CA . LYS A 1 86 ? 14.913 8.975 9.181 1.00 88.56 86 LYS A CA 1
ATOM 654 C C . LYS A 1 86 ? 15.264 9.733 10.463 1.00 88.56 86 LYS A C 1
ATOM 656 O O . LYS A 1 86 ? 16.406 9.632 10.904 1.00 88.56 86 LYS A O 1
ATOM 661 N N . GLU A 1 87 ? 14.301 10.448 11.053 1.00 91.81 87 GLU A N 1
ATOM 662 C CA . GLU A 1 87 ? 14.463 11.178 12.327 1.00 91.81 87 GLU A CA 1
ATOM 663 C C . GLU A 1 87 ? 14.923 10.250 13.467 1.00 91.81 87 GLU A C 1
ATOM 665 O O . GLU A 1 87 ? 15.698 10.669 14.321 1.00 91.81 87 GLU A O 1
ATOM 670 N N . VAL A 1 88 ? 14.498 8.982 13.450 1.00 91.44 88 VAL A N 1
ATOM 671 C CA . VAL A 1 88 ? 14.825 7.986 14.486 1.00 91.44 88 VAL A CA 1
ATOM 672 C C . VAL A 1 88 ? 15.965 7.030 14.106 1.00 91.44 88 VAL A C 1
ATOM 674 O O . VAL A 1 88 ? 16.231 6.087 14.841 1.00 91.44 88 VAL A O 1
ATOM 677 N N . GLY A 1 89 ? 16.660 7.251 12.983 1.00 92.06 89 GLY A N 1
ATOM 678 C CA . GLY A 1 89 ? 17.827 6.441 12.595 1.00 92.06 89 GLY A CA 1
ATOM 679 C C . GLY A 1 89 ? 17.505 5.103 11.914 1.00 92.06 89 GLY A C 1
ATOM 680 O O . GLY A 1 89 ? 18.382 4.247 11.789 1.00 92.06 89 GLY A O 1
ATOM 681 N N . PHE A 1 90 ? 16.276 4.924 11.422 1.00 93.62 90 PHE A N 1
ATOM 682 C CA . PHE A 1 90 ? 15.819 3.686 10.787 1.00 93.62 90 PHE A CA 1
ATOM 683 C C . PHE A 1 90 ? 15.396 3.890 9.327 1.00 93.62 90 PHE A C 1
ATOM 685 O O . PHE A 1 90 ? 15.265 5.005 8.819 1.00 93.62 90 PHE A O 1
ATOM 692 N N . THR A 1 91 ? 15.219 2.784 8.613 1.00 90.81 91 THR A N 1
ATOM 693 C CA . THR A 1 91 ? 14.765 2.708 7.225 1.00 90.81 91 THR A CA 1
ATOM 694 C C . THR A 1 91 ? 13.737 1.578 7.102 1.00 90.81 91 THR A C 1
ATOM 696 O O . THR A 1 91 ? 14.075 0.418 7.349 1.00 90.81 91 THR A O 1
ATOM 699 N N . PRO A 1 92 ? 12.479 1.880 6.741 1.00 91.06 92 PRO A N 1
ATOM 700 C CA . PRO A 1 92 ? 11.471 0.865 6.467 1.00 91.06 92 PRO A CA 1
ATOM 701 C C . PRO A 1 92 ? 11.671 0.277 5.065 1.00 91.06 92 PRO A C 1
ATOM 703 O O . PRO A 1 92 ? 12.203 0.937 4.167 1.00 91.06 92 PRO A O 1
ATOM 706 N N . VAL A 1 93 ? 11.179 -0.942 4.850 1.00 90.75 93 VAL A N 1
ATOM 707 C CA . VAL A 1 93 ? 11.019 -1.520 3.506 1.00 90.75 93 VAL A CA 1
ATOM 708 C C . VAL A 1 93 ? 9.635 -1.125 3.015 1.00 90.75 93 VAL A C 1
ATOM 710 O O . VAL A 1 93 ? 8.647 -1.794 3.306 1.00 90.75 93 VAL A O 1
ATOM 713 N N . SER A 1 94 ? 9.540 0.007 2.326 1.00 87.75 94 SER A N 1
ATOM 714 C CA . SER A 1 94 ? 8.273 0.557 1.841 1.00 87.75 94 SER A CA 1
ATOM 715 C C . SER A 1 94 ? 8.467 1.331 0.539 1.00 87.75 94 SER A C 1
ATOM 717 O O . SER A 1 94 ? 9.592 1.496 0.058 1.00 87.75 94 SER A O 1
ATOM 719 N N . VAL A 1 95 ? 7.369 1.796 -0.046 1.00 80.81 95 VAL A N 1
ATOM 720 C CA . VAL A 1 95 ? 7.384 2.641 -1.237 1.00 80.81 95 VAL A CA 1
ATOM 721 C C . VAL A 1 95 ? 8.122 3.946 -0.942 1.00 80.81 95 VAL A C 1
ATOM 723 O O . VAL A 1 95 ? 7.792 4.678 -0.007 1.00 80.81 95 VAL A O 1
ATOM 726 N N . ARG A 1 96 ? 9.144 4.232 -1.753 1.00 73.38 96 ARG A N 1
ATOM 727 C CA . ARG A 1 96 ? 9.986 5.431 -1.677 1.00 73.38 96 ARG A CA 1
ATOM 728 C C . ARG A 1 96 ? 10.367 5.868 -3.078 1.00 73.38 96 ARG A C 1
ATOM 730 O O . ARG A 1 96 ? 10.735 5.016 -3.876 1.00 73.38 96 ARG A O 1
ATOM 737 N N . GLY A 1 97 ? 10.361 7.171 -3.356 1.00 67.81 97 GLY A N 1
ATOM 738 C CA . GLY A 1 97 ? 10.840 7.733 -4.627 1.00 67.81 97 GLY A CA 1
ATOM 739 C C . GLY A 1 97 ? 9.943 7.428 -5.834 1.00 67.81 97 GLY A C 1
ATOM 740 O O . GLY A 1 97 ? 9.505 8.358 -6.493 1.00 67.81 97 GLY A O 1
ATOM 741 N N . GLU A 1 98 ? 9.607 6.159 -6.082 1.00 72.44 98 GLU A N 1
ATOM 742 C CA . GLU A 1 98 ? 8.748 5.695 -7.187 1.00 72.44 98 GLU A CA 1
ATOM 743 C C . GLU A 1 98 ? 7.276 6.110 -7.021 1.00 72.44 98 GLU A C 1
ATOM 745 O O . GLU A 1 98 ? 6.545 6.241 -7.997 1.00 72.44 98 GLU A O 1
ATOM 750 N N . GLY A 1 99 ? 6.837 6.349 -5.782 1.00 78.81 99 GLY A N 1
ATOM 751 C CA . GLY A 1 99 ? 5.453 6.692 -5.456 1.00 78.81 99 GLY A CA 1
ATOM 752 C C . GLY A 1 99 ? 5.332 7.326 -4.075 1.00 78.81 99 GLY A C 1
ATOM 753 O O . GLY A 1 99 ? 4.731 6.753 -3.174 1.00 78.81 99 GLY A O 1
ATOM 754 N N . GLN A 1 100 ? 5.924 8.506 -3.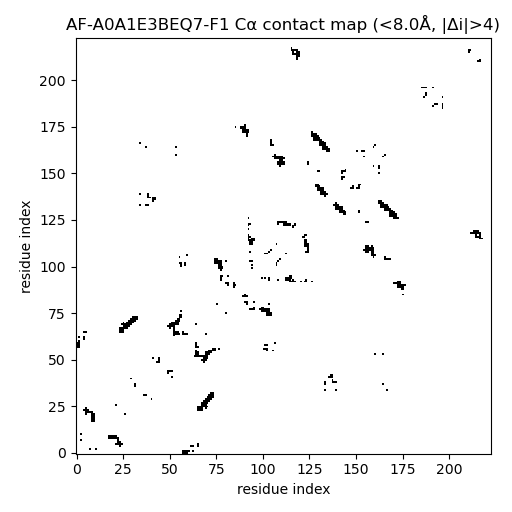884 1.00 82.62 100 GLN A N 1
ATOM 755 C CA . GLN A 1 100 ? 6.006 9.187 -2.579 1.00 82.62 100 GLN A CA 1
ATOM 756 C C . GLN A 1 100 ? 4.647 9.413 -1.895 1.00 82.62 100 GLN A C 1
ATOM 758 O O . GLN A 1 100 ? 4.560 9.375 -0.668 1.00 82.62 100 GLN A O 1
ATOM 763 N N . THR A 1 101 ? 3.592 9.610 -2.688 1.00 85.75 101 THR A N 1
ATOM 764 C CA . THR A 1 101 ? 2.219 9.856 -2.222 1.00 85.75 101 THR A CA 1
ATOM 765 C C . THR A 1 101 ? 1.382 8.582 -2.084 1.00 85.75 101 THR A C 1
ATOM 767 O O . THR A 1 101 ? 0.203 8.653 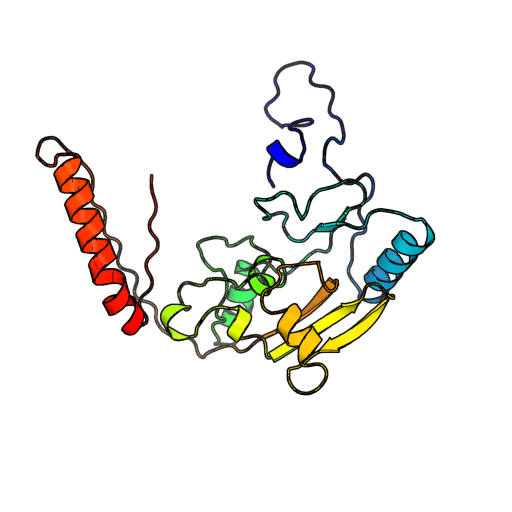-1.739 1.00 85.75 101 THR A O 1
ATOM 770 N N . VAL A 1 102 ? 1.948 7.402 -2.355 1.00 86.75 102 VAL A N 1
ATOM 771 C CA . VAL A 1 102 ? 1.257 6.121 -2.162 1.00 86.75 102 VAL A CA 1
ATOM 772 C C . VAL A 1 102 ? 1.019 5.903 -0.668 1.00 86.75 102 VAL A C 1
ATOM 774 O O . VAL A 1 102 ? 1.899 6.141 0.158 1.00 86.75 102 VAL A O 1
ATOM 777 N N . GLY A 1 103 ? -0.192 5.464 -0.318 1.00 87.56 103 GLY A N 1
ATOM 778 C CA . GLY A 1 103 ? -0.566 5.195 1.067 1.00 87.56 103 GLY A CA 1
ATOM 779 C C . GLY A 1 103 ? 0.029 3.864 1.505 1.00 87.56 103 GLY A C 1
ATOM 780 O O . GLY A 1 103 ? -0.331 2.826 0.946 1.00 87.56 103 GLY A O 1
ATOM 781 N N . VAL A 1 104 ? 0.933 3.883 2.487 1.00 86.94 104 VAL A N 1
ATOM 782 C CA . VAL A 1 104 ? 1.731 2.700 2.847 1.00 86.94 104 VAL A CA 1
ATOM 783 C C . VAL A 1 104 ? 0.839 1.591 3.388 1.00 86.94 104 VAL A C 1
ATOM 785 O O . VAL A 1 104 ? 0.860 0.486 2.870 1.00 86.94 104 VAL A O 1
ATOM 788 N N . ALA A 1 105 ? -0.002 1.895 4.376 1.00 84.62 105 ALA A N 1
ATOM 789 C CA . ALA A 1 105 ? -0.869 0.926 5.052 1.00 84.62 105 ALA A CA 1
ATOM 790 C C . ALA A 1 105 ? -2.139 0.543 4.255 1.00 84.62 105 ALA A C 1
ATOM 792 O O . ALA A 1 105 ? -3.111 0.056 4.824 1.00 84.62 105 ALA A O 1
ATOM 793 N N . GLY A 1 106 ? -2.168 0.810 2.946 1.00 83.50 106 GLY A N 1
ATOM 794 C CA . GLY A 1 106 ? -3.313 0.545 2.077 1.00 83.50 106 GLY A CA 1
ATOM 795 C C . GLY A 1 106 ? -3.112 -0.651 1.149 1.00 83.50 106 GLY A C 1
ATOM 796 O O . GLY A 1 106 ? -2.383 -1.597 1.442 1.00 83.50 106 GLY A O 1
ATOM 797 N N . VAL A 1 107 ? -3.742 -0.570 -0.026 1.00 81.12 107 VAL A N 1
ATOM 798 C CA . VAL A 1 107 ? -3.657 -1.593 -1.083 1.00 81.12 107 VAL A CA 1
ATOM 799 C C . VAL A 1 107 ? -2.216 -1.927 -1.494 1.00 81.12 107 VAL A C 1
ATOM 801 O O . VAL A 1 107 ? -1.963 -3.059 -1.886 1.00 81.12 107 VAL A O 1
ATOM 804 N N . TYR A 1 108 ? -1.279 -0.978 -1.359 1.00 90.50 108 TYR A N 1
ATOM 805 C CA . TYR A 1 108 ? 0.148 -1.195 -1.604 1.00 90.50 108 TYR A CA 1
ATOM 806 C C . TYR A 1 108 ? 0.700 -2.327 -0.729 1.00 90.50 108 TYR A C 1
ATOM 808 O O . TYR A 1 108 ? 1.138 -3.347 -1.254 1.00 90.50 108 TYR A O 1
ATOM 816 N N . LEU A 1 109 ? 0.647 -2.166 0.596 1.00 90.56 109 LEU A N 1
ATOM 817 C CA . LEU A 1 109 ? 1.191 -3.143 1.532 1.00 90.56 109 LEU A CA 1
ATOM 818 C C . LEU A 1 109 ? 0.374 -4.434 1.490 1.00 90.56 109 LEU A C 1
ATOM 820 O O . LEU A 1 109 ? 0.936 -5.506 1.305 1.00 90.56 109 LEU A O 1
ATOM 824 N N . LEU A 1 110 ? -0.954 -4.324 1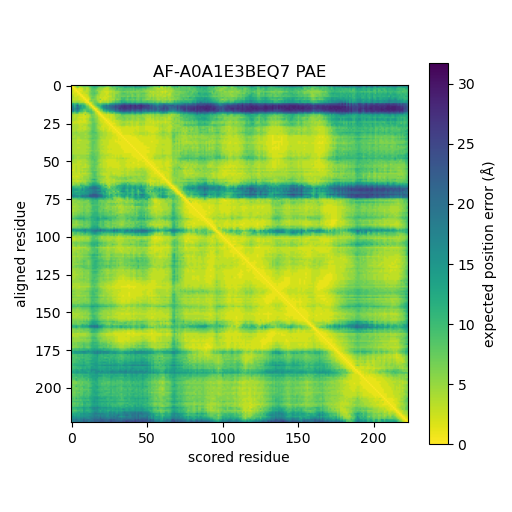.578 1.00 89.50 110 LEU A N 1
ATOM 825 C CA . LEU A 1 110 ? -1.864 -5.474 1.658 1.00 89.50 110 LEU A CA 1
ATOM 826 C C . LEU A 1 110 ? -1.910 -6.306 0.363 1.00 89.50 110 LEU A C 1
ATOM 828 O O . LEU A 1 110 ? -2.382 -7.439 0.376 1.00 89.50 110 LEU A O 1
ATOM 832 N N . GLY A 1 111 ? -1.430 -5.760 -0.759 1.00 89.31 111 GLY A N 1
ATOM 833 C CA . GLY A 1 111 ? -1.240 -6.480 -2.022 1.00 89.31 111 GLY A CA 1
ATOM 834 C C . GLY A 1 111 ? 0.177 -7.025 -2.241 1.00 89.31 111 GLY A C 1
ATOM 835 O O . GLY A 1 111 ? 0.423 -7.654 -3.265 1.00 89.31 111 GLY A O 1
ATOM 836 N N . GLY A 1 112 ? 1.117 -6.771 -1.324 1.00 90.44 112 GLY A N 1
ATOM 837 C CA . GLY A 1 112 ? 2.505 -7.239 -1.387 1.00 90.44 112 GLY A CA 1
ATOM 838 C C . GLY A 1 112 ? 3.519 -6.133 -1.084 1.00 90.44 112 GLY A C 1
ATOM 839 O O . GLY A 1 112 ? 4.312 -6.243 -0.151 1.00 90.44 112 GLY A O 1
ATOM 840 N N . GLY A 1 113 ? 3.471 -5.051 -1.859 1.00 90.00 113 GLY A N 1
ATOM 841 C CA . GLY A 1 113 ? 4.310 -3.864 -1.689 1.00 90.00 113 GLY A CA 1
ATOM 842 C C . GLY A 1 113 ? 5.778 -4.082 -2.066 1.00 90.00 113 GLY A C 1
ATOM 843 O O . GLY A 1 113 ? 6.563 -4.623 -1.288 1.00 90.00 113 GLY A O 1
ATOM 844 N N . HIS A 1 114 ? 6.169 -3.636 -3.260 1.00 91.00 114 HIS A N 1
ATOM 845 C CA . HIS A 1 114 ? 7.571 -3.624 -3.679 1.00 91.00 114 HIS A CA 1
ATOM 846 C C . HIS A 1 114 ? 8.273 -2.343 -3.210 1.00 91.00 114 HIS A C 1
ATOM 848 O O . HIS A 1 114 ? 7.726 -1.246 -3.266 1.00 91.00 114 HIS A O 1
ATOM 854 N N . SER A 1 115 ? 9.525 -2.472 -2.799 1.00 88.50 115 SER A N 1
ATOM 855 C CA . SER A 1 115 ? 10.405 -1.372 -2.400 1.00 88.50 115 SER A CA 1
ATOM 856 C C . SER A 1 115 ? 11.758 -1.587 -3.050 1.00 88.50 115 SER A C 1
ATOM 858 O O . SER A 1 115 ? 12.065 -2.734 -3.316 1.00 88.50 115 SER A O 1
ATOM 860 N N . LEU A 1 116 ? 12.594 -0.554 -3.217 1.00 86.00 116 LEU A N 1
ATOM 861 C CA . LEU A 1 116 ? 13.998 -0.681 -3.667 1.00 86.00 116 LEU A CA 1
ATOM 862 C C . LEU A 1 116 ? 14.862 -1.595 -2.779 1.00 86.00 116 LEU A C 1
ATOM 864 O O . LEU A 1 116 ? 15.981 -1.951 -3.134 1.00 86.00 116 LEU A O 1
ATOM 868 N N . LEU A 1 117 ? 14.362 -1.925 -1.591 1.00 87.62 117 LEU A N 1
ATOM 869 C CA . LEU A 1 117 ? 15.015 -2.810 -0.640 1.00 87.62 117 LEU A CA 1
ATOM 870 C C . LEU A 1 117 ? 14.469 -4.243 -0.695 1.00 87.62 117 LEU A C 1
ATOM 872 O O . LEU A 1 117 ? 14.862 -5.072 0.128 1.00 87.62 117 LEU A O 1
ATOM 876 N N . SER A 1 118 ? 13.563 -4.551 -1.626 1.00 89.38 118 SER A N 1
ATOM 877 C CA . SER A 1 118 ? 12.873 -5.839 -1.653 1.00 89.38 118 SER A CA 1
ATOM 878 C C . SER A 1 118 ? 13.791 -7.006 -1.983 1.00 89.38 118 SER A C 1
ATOM 880 O O . SER A 1 118 ? 13.616 -8.072 -1.399 1.00 89.38 118 SER A O 1
ATOM 882 N N . SER A 1 119 ? 14.813 -6.812 -2.819 1.00 89.25 119 SER A N 1
ATOM 883 C CA . SER A 1 119 ? 15.822 -7.851 -3.068 1.00 89.25 119 SER A CA 1
ATOM 884 C C . SER A 1 119 ? 16.621 -8.212 -1.806 1.00 89.25 119 SER A C 1
ATOM 886 O O . SER A 1 119 ? 17.046 -9.350 -1.649 1.00 89.25 119 SER A O 1
ATOM 888 N N . LYS A 1 120 ? 16.795 -7.267 -0.870 1.00 88.19 120 LYS A N 1
ATOM 889 C CA . LYS A 1 120 ? 17.556 -7.475 0.374 1.00 88.19 120 LYS A CA 1
ATOM 890 C C . LYS A 1 120 ? 16.694 -7.967 1.538 1.00 88.19 120 LYS A C 1
ATOM 892 O O . LYS A 1 120 ? 17.133 -8.808 2.316 1.00 88.19 120 LYS A O 1
ATOM 897 N N . TYR A 1 121 ? 15.486 -7.427 1.680 1.00 90.12 121 TYR A N 1
ATOM 898 C CA . TYR A 1 121 ? 14.636 -7.648 2.853 1.00 90.12 121 TYR A CA 1
ATOM 899 C C . TYR A 1 121 ? 13.293 -8.311 2.534 1.00 90.12 121 TYR A C 1
ATOM 901 O O . TYR A 1 121 ? 12.492 -8.487 3.443 1.00 90.12 121 TYR A O 1
ATOM 909 N N . ARG A 1 122 ? 13.053 -8.753 1.292 1.00 91.75 122 ARG A N 1
ATOM 910 C CA . ARG A 1 122 ? 11.747 -9.212 0.772 1.00 91.75 122 ARG A CA 1
ATOM 911 C C . ARG A 1 122 ? 10.744 -8.058 0.612 1.00 91.75 122 ARG A C 1
ATOM 913 O O . ARG A 1 122 ? 11.046 -6.897 0.872 1.00 91.75 122 ARG A O 1
ATOM 920 N N . LEU A 1 123 ? 9.540 -8.361 0.125 1.00 93.06 123 LEU A N 1
ATOM 921 C CA . LEU A 1 123 ? 8.469 -7.368 -0.047 1.00 93.06 123 LEU A CA 1
ATOM 922 C C . LEU A 1 123 ? 8.068 -6.712 1.287 1.00 93.06 123 LEU A C 1
ATOM 924 O O . LEU A 1 123 ? 8.240 -7.300 2.357 1.00 93.06 123 LEU A O 1
ATOM 928 N N . SER A 1 124 ? 7.476 -5.518 1.221 1.00 92.31 124 SER A N 1
ATOM 929 C CA . SER A 1 124 ? 6.969 -4.782 2.385 1.00 92.31 124 SER A CA 1
ATOM 930 C C . SER A 1 124 ? 6.009 -5.614 3.229 1.00 92.31 124 SER A C 1
ATOM 932 O O . SER A 1 124 ? 6.044 -5.532 4.453 1.00 92.31 124 SER A O 1
ATOM 934 N N . ILE A 1 125 ? 5.193 -6.468 2.605 1.00 92.50 125 ILE A N 1
ATOM 935 C CA . ILE A 1 125 ? 4.246 -7.320 3.328 1.00 92.50 125 ILE A CA 1
ATOM 936 C C . ILE A 1 125 ? 4.916 -8.361 4.223 1.00 92.50 125 ILE A C 1
ATOM 938 O O . ILE A 1 125 ? 4.294 -8.849 5.162 1.00 92.50 125 ILE A O 1
ATOM 942 N N . TYR A 1 126 ? 6.181 -8.701 3.967 1.00 93.69 126 TYR A N 1
ATOM 943 C CA . TYR A 1 126 ? 6.954 -9.593 4.832 1.00 93.69 126 TYR A CA 1
ATOM 944 C C . TYR A 1 126 ? 7.485 -8.910 6.087 1.00 93.69 126 TYR A C 1
ATOM 946 O O . TYR A 1 126 ? 7.942 -9.600 6.989 1.00 93.69 126 TYR A O 1
ATOM 954 N N . GLN A 1 127 ? 7.386 -7.582 6.164 1.00 93.88 127 GLN A N 1
ATOM 955 C CA . GLN A 1 127 ? 7.796 -6.818 7.338 1.00 93.88 127 GLN A CA 1
ATOM 956 C C . GLN A 1 127 ? 6.684 -6.659 8.369 1.00 93.88 127 GLN A C 1
ATOM 958 O O . GLN A 1 127 ? 6.950 -6.192 9.472 1.00 93.88 127 GLN A O 1
ATOM 963 N N . VAL A 1 128 ? 5.442 -7.001 8.022 1.00 94.62 128 VAL A N 1
ATOM 964 C CA . VAL A 1 128 ? 4.288 -6.809 8.902 1.00 94.62 128 VAL A CA 1
ATOM 965 C C . VAL A 1 128 ? 4.343 -7.799 10.059 1.00 94.62 128 VAL A C 1
ATOM 967 O O . VAL A 1 128 ? 4.360 -9.007 9.840 1.00 94.62 128 VAL A O 1
ATOM 970 N N . LEU A 1 129 ? 4.330 -7.262 11.278 1.00 95.38 129 LEU A N 1
ATOM 971 C CA . LEU A 1 129 ? 4.331 -8.002 12.540 1.00 95.38 129 LEU A CA 1
ATOM 972 C C . LEU A 1 129 ? 2.925 -8.087 13.145 1.00 95.38 129 LEU A C 1
ATOM 974 O O . LEU A 1 129 ? 2.559 -9.101 13.724 1.00 95.38 129 LEU A O 1
ATOM 978 N N . ALA A 1 130 ? 2.129 -7.025 13.002 1.00 96.06 130 ALA A N 1
ATOM 979 C CA . ALA A 1 130 ? 0.748 -6.990 13.471 1.00 96.06 130 ALA A CA 1
ATOM 980 C C . ALA A 1 130 ? -0.086 -6.007 12.648 1.00 96.06 130 ALA A C 1
ATOM 982 O O . ALA A 1 130 ? 0.427 -5.002 12.145 1.00 96.06 130 ALA A O 1
ATOM 983 N N . LEU A 1 131 ? -1.386 -6.269 12.558 1.00 94.75 131 LEU A N 1
ATOM 984 C CA . LEU A 1 131 ? -2.360 -5.379 11.932 1.00 94.75 131 LEU A CA 1
ATOM 985 C C . LEU A 1 131 ? -3.487 -5.101 12.915 1.00 94.75 131 LEU A C 1
ATOM 987 O O . LEU A 1 131 ? -3.970 -6.009 13.580 1.00 94.75 131 LEU A O 1
ATOM 991 N N . GLN A 1 132 ? -3.941 -3.858 12.977 1.00 94.44 132 GLN A N 1
ATOM 992 C CA . GLN A 1 132 ? -5.216 -3.535 13.608 1.00 94.44 132 GLN A CA 1
ATOM 993 C C . GLN A 1 132 ? -6.270 -3.414 12.517 1.00 94.44 132 GLN A C 1
ATOM 995 O O . GLN A 1 132 ? -6.051 -2.717 11.523 1.00 94.44 132 GLN A O 1
ATOM 1000 N N . VAL A 1 133 ? -7.392 -4.107 12.681 1.00 93.25 133 VAL A N 1
ATOM 1001 C CA . VAL A 1 133 ? -8.422 -4.237 11.651 1.00 93.25 133 VAL A CA 1
ATOM 1002 C C . VAL A 1 133 ? -9.815 -4.085 12.249 1.00 93.25 133 VAL A C 1
ATOM 1004 O O . VAL A 1 133 ? -10.105 -4.593 13.331 1.00 93.25 133 VAL A O 1
ATOM 1007 N N . VAL A 1 134 ? -10.686 -3.381 11.526 1.00 93.31 134 VAL A N 1
ATOM 1008 C CA . VAL A 1 134 ? -12.134 -3.399 11.745 1.00 93.31 134 VAL A CA 1
ATOM 1009 C C . VAL A 1 134 ? -12.757 -4.350 10.727 1.00 93.31 134 VAL A C 1
ATOM 1011 O O . VAL A 1 134 ? -12.690 -4.110 9.519 1.00 93.31 134 VAL A O 1
ATOM 1014 N N . LEU A 1 135 ? -13.342 -5.443 11.208 1.00 92.94 135 LEU A N 1
ATOM 1015 C CA . LEU A 1 135 ? -14.027 -6.436 10.382 1.00 92.94 135 LEU A CA 1
ATOM 1016 C C . LEU A 1 135 ? -15.417 -5.941 9.948 1.00 92.94 135 LEU A C 1
ATOM 1018 O O . LEU A 1 135 ? -15.960 -4.981 10.494 1.00 92.94 135 LEU A O 1
ATOM 1022 N N . ALA A 1 136 ? -16.039 -6.632 8.990 1.00 90.44 136 ALA A N 1
ATOM 1023 C CA . ALA A 1 136 ? -17.367 -6.279 8.468 1.00 90.44 136 ALA A CA 1
ATOM 1024 C C . ALA A 1 136 ? -18.497 -6.338 9.521 1.00 90.44 136 ALA A C 1
ATOM 1026 O O . ALA A 1 136 ? -19.531 -5.678 9.386 1.00 90.44 136 ALA A O 1
ATOM 1027 N N . ASN A 1 137 ? -18.311 -7.111 10.595 1.00 92.31 137 ASN A N 1
ATOM 1028 C CA . ASN A 1 137 ? -19.229 -7.139 11.736 1.00 92.31 137 ASN A CA 1
ATOM 1029 C C . ASN A 1 137 ? -19.038 -5.935 12.690 1.00 92.31 137 ASN A C 1
ATOM 1031 O O . ASN A 1 137 ? -19.842 -5.752 13.599 1.00 92.31 137 ASN A O 1
ATOM 1035 N N . GLY A 1 138 ? -18.032 -5.084 12.463 1.00 92.50 138 GLY A N 1
ATOM 1036 C CA . GLY A 1 138 ? -17.687 -3.940 13.308 1.00 92.50 138 GLY A CA 1
ATOM 1037 C C . GLY A 1 138 ? -16.715 -4.273 14.446 1.00 92.50 138 GLY A C 1
ATOM 1038 O O . GLY A 1 138 ? -16.333 -3.371 15.192 1.00 92.50 138 GLY A O 1
ATOM 1039 N N . THR A 1 139 ? -16.284 -5.530 14.591 1.00 94.94 139 THR A N 1
ATOM 1040 C CA . THR A 1 139 ? -15.265 -5.925 15.571 1.00 94.94 139 THR A CA 1
ATOM 1041 C C . THR A 1 139 ? -13.937 -5.268 15.227 1.00 94.94 139 THR A C 1
ATOM 1043 O O . THR A 1 139 ? -13.454 -5.385 14.102 1.00 94.94 139 THR A O 1
ATOM 1046 N N . PHE A 1 140 ? -13.350 -4.596 16.212 1.00 95.94 140 PHE A N 1
ATOM 1047 C CA . PHE A 1 140 ? -11.991 -4.084 16.143 1.00 95.94 140 PHE A CA 1
ATOM 1048 C C . PHE A 1 140 ? -11.051 -5.045 16.863 1.00 95.94 140 PHE A C 1
ATOM 1050 O O . PHE A 1 140 ? -11.293 -5.383 18.022 1.00 95.94 140 PHE A O 1
ATOM 1057 N N . MET A 1 141 ? -9.994 -5.479 16.186 1.00 95.31 141 MET A N 1
ATOM 1058 C CA . 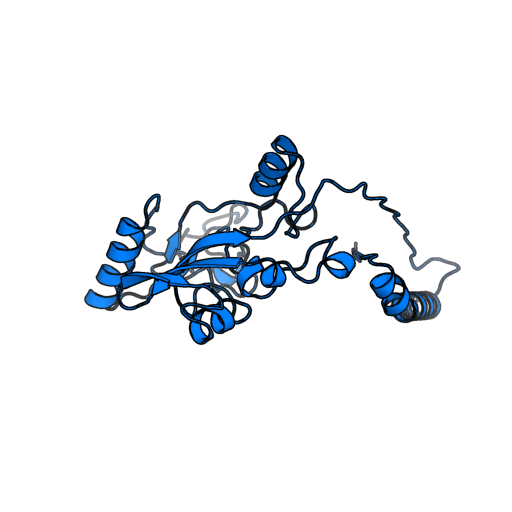MET A 1 141 ? -9.031 -6.414 16.756 1.00 95.31 141 MET A CA 1
ATOM 1059 C C . MET A 1 141 ? -7.623 -6.189 16.215 1.00 95.31 141 MET A C 1
ATOM 1061 O O . MET A 1 141 ? -7.433 -5.642 15.127 1.00 95.31 141 MET A O 1
ATOM 1065 N N . THR A 1 142 ? -6.644 -6.638 16.993 1.00 96.56 142 THR A N 1
ATOM 1066 C CA . THR A 1 142 ? -5.254 -6.763 16.556 1.00 96.56 142 THR A CA 1
ATOM 1067 C C . THR A 1 142 ? -5.033 -8.202 16.124 1.00 96.56 142 THR A C 1
ATOM 1069 O O . THR A 1 142 ? -5.298 -9.102 16.911 1.00 96.56 142 THR A O 1
ATOM 1072 N N . VAL A 1 143 ? -4.539 -8.400 14.907 1.00 95.31 143 VAL A N 1
ATOM 1073 C CA . VAL A 1 143 ? -4.203 -9.714 14.360 1.00 95.31 143 VAL A CA 1
ATOM 1074 C C . VAL A 1 143 ? -2.694 -9.843 14.199 1.00 95.31 143 VAL A C 1
ATOM 1076 O O . VAL A 1 143 ? -2.033 -8.948 13.655 1.00 95.31 143 VAL A O 1
ATOM 1079 N N . THR A 1 144 ? -2.163 -10.961 14.676 1.00 96.44 144 THR A N 1
ATOM 1080 C CA . THR A 1 144 ? -0.772 -11.386 14.491 1.00 96.44 144 THR A CA 1
ATOM 1081 C C . THR A 1 144 ? -0.735 -12.821 13.973 1.00 96.44 144 THR A C 1
ATOM 1083 O O . THR A 1 144 ? -1.776 -13.465 13.821 1.00 96.44 144 THR A O 1
ATOM 1086 N N . GLU A 1 145 ? 0.464 -13.327 13.694 1.00 95.19 145 GLU A N 1
ATOM 1087 C CA . GLU A 1 145 ? 0.663 -14.724 13.296 1.00 95.19 145 GLU A CA 1
ATOM 1088 C C . GLU A 1 145 ? 0.250 -15.706 14.405 1.00 95.19 145 GLU A C 1
ATOM 1090 O O . GLU A 1 145 ? -0.206 -16.809 14.125 1.00 95.19 145 GLU A O 1
ATOM 1095 N N . GLU A 1 146 ? 0.357 -15.293 15.666 1.00 95.75 146 GLU A N 1
ATOM 1096 C CA . GLU A 1 146 ? 0.072 -16.121 16.835 1.00 95.75 146 GLU A CA 1
ATOM 1097 C C . GLU A 1 146 ? -1.390 -16.055 17.288 1.00 95.75 146 GLU A C 1
ATOM 1099 O O . GLU A 1 146 ? -1.895 -17.039 17.827 1.00 95.75 146 GLU A O 1
ATOM 1104 N N . THR A 1 147 ? -2.067 -14.913 17.118 1.00 95.06 147 THR A N 1
ATOM 1105 C CA . THR A 1 147 ? -3.445 -14.741 17.611 1.00 95.06 147 THR A CA 1
ATOM 1106 C C . THR A 1 147 ? -4.493 -15.168 16.591 1.00 95.06 147 THR A C 1
ATOM 1108 O O . THR A 1 147 ? -5.451 -15.844 16.954 1.00 95.06 147 THR A O 1
ATOM 1111 N N . ASP A 1 148 ? -4.311 -14.795 15.320 1.00 95.25 148 ASP A N 1
ATOM 1112 C CA . ASP A 1 148 ? -5.314 -14.952 14.261 1.00 95.25 148 ASP A CA 1
ATOM 1113 C C . ASP A 1 148 ? -4.634 -15.258 12.912 1.00 95.25 148 ASP A C 1
ATOM 1115 O O . ASP A 1 148 ? -4.732 -14.461 11.968 1.00 95.25 148 ASP A O 1
ATOM 1119 N N . PRO A 1 149 ? -3.929 -16.401 12.795 1.00 95.00 149 PRO A N 1
ATOM 1120 C CA . PRO A 1 149 ? -3.051 -16.704 11.663 1.00 95.00 149 PRO A CA 1
ATOM 1121 C C . PRO A 1 149 ? -3.762 -16.643 10.308 1.00 95.00 149 PRO A C 1
ATOM 1123 O O . PRO A 1 149 ? -3.194 -16.132 9.345 1.00 95.00 149 PRO A O 1
ATOM 1126 N N . ASP A 1 150 ? -5.016 -17.093 10.230 1.00 94.06 150 ASP A N 1
ATOM 1127 C CA . ASP A 1 150 ? -5.780 -17.115 8.978 1.00 94.06 150 ASP A CA 1
ATOM 1128 C C . ASP A 1 150 ? -6.130 -15.701 8.493 1.00 94.06 150 ASP A C 1
ATOM 1130 O O . ASP A 1 150 ? -5.980 -15.374 7.313 1.00 94.06 150 ASP A O 1
ATOM 1134 N N . VAL A 1 151 ? -6.564 -14.830 9.413 1.00 92.69 151 VAL A N 1
ATOM 1135 C CA . VAL A 1 151 ? -6.897 -13.431 9.105 1.00 92.69 151 VAL A CA 1
ATOM 1136 C C . VAL A 1 151 ? -5.623 -12.653 8.793 1.00 92.69 151 VAL A C 1
ATOM 1138 O O . VAL A 1 151 ? -5.587 -11.871 7.840 1.00 92.69 151 VAL A O 1
ATOM 1141 N N . PHE A 1 152 ? -4.562 -12.893 9.561 1.00 94.50 152 PHE A N 1
ATOM 1142 C CA . PHE A 1 152 ? -3.255 -12.292 9.344 1.00 94.50 152 PHE A CA 1
ATOM 1143 C C . PHE A 1 152 ? -2.675 -12.680 7.979 1.00 94.50 152 PHE A C 1
ATOM 1145 O O . PHE A 1 152 ? -2.237 -11.805 7.232 1.00 94.50 152 PHE A O 1
ATOM 1152 N N . TRP A 1 153 ? -2.744 -13.958 7.604 1.00 93.06 153 TRP A N 1
ATOM 1153 C CA . TRP A 1 153 ? -2.340 -14.443 6.286 1.00 93.06 153 TRP A CA 1
ATOM 1154 C C . TRP A 1 153 ? -3.176 -13.812 5.167 1.00 93.06 153 TRP A C 1
ATOM 1156 O O . TRP A 1 153 ? -2.615 -13.290 4.203 1.00 93.06 153 TRP A O 1
ATOM 1166 N N . ALA A 1 154 ? -4.506 -13.778 5.314 1.00 92.94 154 ALA A N 1
ATOM 1167 C CA . ALA A 1 154 ? -5.405 -13.226 4.300 1.00 92.94 154 ALA A CA 1
ATOM 1168 C C . ALA A 1 154 ? -5.155 -11.729 4.051 1.00 92.94 154 ALA A C 1
ATOM 1170 O O . ALA A 1 154 ? -5.086 -11.280 2.904 1.00 92.94 154 ALA A O 1
ATOM 1171 N N . LEU A 1 155 ? -4.962 -10.944 5.114 1.00 91.69 155 LEU A N 1
ATOM 1172 C CA . LEU A 1 155 ? -4.636 -9.520 5.002 1.00 91.69 155 LEU A CA 1
ATOM 1173 C C . LEU A 1 155 ? -3.246 -9.282 4.389 1.00 91.69 155 LEU A C 1
ATOM 1175 O O . LEU A 1 155 ? -2.996 -8.211 3.834 1.00 91.69 155 LEU A O 1
ATOM 1179 N N . ARG A 1 156 ? -2.352 -10.276 4.432 1.00 91.69 156 ARG A N 1
ATOM 1180 C CA . ARG A 1 156 ? -0.980 -10.213 3.917 1.00 91.69 156 ARG A CA 1
ATOM 1181 C C . ARG A 1 156 ? -0.826 -10.706 2.473 1.00 91.69 156 ARG A C 1
ATOM 1183 O O . ARG A 1 156 ? 0.122 -11.416 2.149 1.00 91.69 156 ARG A O 1
ATOM 1190 N N . GLY A 1 157 ? -1.703 -10.259 1.575 1.00 86.31 157 GLY A N 1
ATOM 1191 C CA . GLY A 1 157 ? -1.543 -10.503 0.135 1.00 86.31 157 GLY A CA 1
ATOM 1192 C C . GLY A 1 157 ? -2.828 -10.469 -0.685 1.00 86.31 157 GLY A C 1
ATOM 1193 O O . GLY A 1 157 ? -2.764 -10.321 -1.904 1.00 86.31 157 GLY A O 1
ATOM 1194 N N . ALA A 1 158 ? -4.002 -10.552 -0.055 1.00 86.56 158 ALA A N 1
ATOM 1195 C CA . ALA A 1 158 ? -5.265 -10.526 -0.791 1.00 86.56 158 ALA A CA 1
ATOM 1196 C C . ALA A 1 158 ? -5.651 -9.143 -1.351 1.00 86.56 158 ALA A C 1
ATOM 1198 O O . ALA A 1 158 ? -6.633 -9.012 -2.088 1.00 86.56 158 ALA A O 1
ATOM 1199 N N . GLY A 1 159 ? -4.879 -8.104 -1.029 1.00 79.62 159 GLY A N 1
ATOM 1200 C CA . GLY A 1 159 ? -5.173 -6.723 -1.381 1.00 79.62 159 GLY A CA 1
ATOM 1201 C C . GLY A 1 159 ? -6.016 -6.004 -0.327 1.00 79.62 159 GLY A C 1
ATOM 1202 O O . GLY A 1 159 ? -6.638 -6.600 0.552 1.00 79.62 159 GLY A O 1
ATOM 1203 N N . GLY A 1 160 ? -6.014 -4.674 -0.412 1.00 78.75 160 GLY A N 1
ATOM 1204 C CA . GLY A 1 160 ? -6.697 -3.825 0.562 1.00 78.75 160 GLY A CA 1
ATOM 1205 C C . GLY A 1 160 ? -8.220 -3.980 0.560 1.00 78.75 160 GLY A C 1
ATOM 1206 O O . GLY A 1 160 ? -8.830 -4.225 -0.481 1.00 78.75 160 GLY A O 1
ATOM 1207 N N . SER A 1 161 ? -8.817 -3.786 1.740 1.00 72.81 161 SER A N 1
ATOM 1208 C CA . SER A 1 161 ? -10.260 -3.564 1.940 1.00 72.81 161 SER A CA 1
ATOM 1209 C C . SER A 1 161 ? -11.190 -4.743 1.622 1.00 72.81 161 SER A C 1
ATOM 1211 O O . SER A 1 161 ? -12.393 -4.541 1.496 1.00 72.81 161 SER A O 1
ATOM 1213 N N . THR A 1 162 ? -10.659 -5.966 1.497 1.00 81.88 162 THR A N 1
ATOM 1214 C CA . THR A 1 162 ? -11.469 -7.174 1.223 1.00 81.88 162 THR A CA 1
ATOM 1215 C C . THR A 1 162 ? -11.857 -7.914 2.503 1.00 81.88 162 THR A C 1
ATOM 1217 O O . THR A 1 162 ? -13.021 -8.246 2.695 1.00 81.88 162 THR A O 1
ATOM 1220 N N . PHE A 1 163 ? -10.895 -8.138 3.401 1.00 87.25 163 PHE A N 1
ATOM 1221 C CA . PHE A 1 163 ? -11.106 -8.889 4.649 1.00 87.25 163 PHE A CA 1
ATOM 1222 C C . PHE A 1 163 ? -11.391 -7.995 5.866 1.00 87.25 163 PHE A C 1
ATOM 1224 O O . PHE A 1 163 ? -11.757 -8.483 6.930 1.00 87.25 163 PHE A O 1
ATOM 1231 N N . GLY A 1 164 ? -11.251 -6.679 5.707 1.00 88.62 164 GLY A N 1
ATOM 1232 C CA . GLY A 1 164 ? -11.499 -5.689 6.747 1.00 88.62 164 GLY A CA 1
ATOM 1233 C C . GLY A 1 164 ? -10.828 -4.356 6.432 1.00 88.62 164 GLY A C 1
ATOM 1234 O O . GLY A 1 164 ? -10.093 -4.222 5.448 1.00 88.62 164 GLY A O 1
ATOM 1235 N N . ILE A 1 165 ? -11.089 -3.362 7.277 1.00 90.56 165 ILE A N 1
ATOM 1236 C CA . ILE A 1 165 ? -10.476 -2.036 7.203 1.00 90.56 165 ILE A CA 1
ATOM 1237 C C . ILE A 1 165 ? -9.278 -2.020 8.142 1.00 90.56 165 ILE A C 1
ATOM 1239 O O . ILE A 1 165 ? -9.444 -1.976 9.359 1.00 90.56 165 ILE A O 1
ATOM 1243 N N . VAL A 1 166 ? -8.072 -2.071 7.578 1.00 91.38 166 VAL A N 1
ATOM 1244 C CA . VAL A 1 166 ? -6.830 -1.959 8.352 1.00 91.38 166 VAL A CA 1
ATOM 1245 C C . VAL A 1 166 ? -6.673 -0.521 8.827 1.00 91.38 166 VAL A C 1
ATOM 1247 O O . VAL A 1 166 ? -6.702 0.399 8.018 1.00 91.38 166 VAL A O 1
ATOM 1250 N N . THR A 1 167 ? -6.516 -0.328 10.133 1.00 89.88 167 THR A N 1
ATOM 1251 C CA . THR A 1 167 ? -6.410 0.987 10.781 1.00 89.88 167 THR A CA 1
ATOM 1252 C C . THR A 1 167 ? -4.982 1.314 11.199 1.00 89.88 167 THR A C 1
ATOM 1254 O O . THR A 1 167 ? -4.611 2.482 11.256 1.00 89.88 167 THR A O 1
ATOM 1257 N N . SER A 1 168 ? -4.178 0.293 11.495 1.00 90.50 168 SER A N 1
ATOM 1258 C CA . SER A 1 168 ? -2.782 0.434 11.902 1.00 90.50 168 SER A CA 1
ATOM 1259 C C . SER A 1 168 ? -1.974 -0.793 11.497 1.00 90.50 168 SER A C 1
ATOM 1261 O O . SER A 1 168 ? -2.504 -1.901 11.395 1.00 90.50 168 SER A O 1
ATOM 1263 N N . VAL A 1 169 ? -0.679 -0.583 11.279 1.00 92.44 169 VAL A N 1
ATOM 1264 C CA . VAL A 1 169 ? 0.288 -1.609 10.894 1.00 92.44 169 VAL A CA 1
ATOM 1265 C C . VAL A 1 169 ? 1.503 -1.468 11.796 1.00 92.44 169 VAL A C 1
ATOM 1267 O O . VAL A 1 169 ? 2.100 -0.394 11.872 1.00 92.44 169 VAL A O 1
ATOM 1270 N N . ILE A 1 170 ? 1.9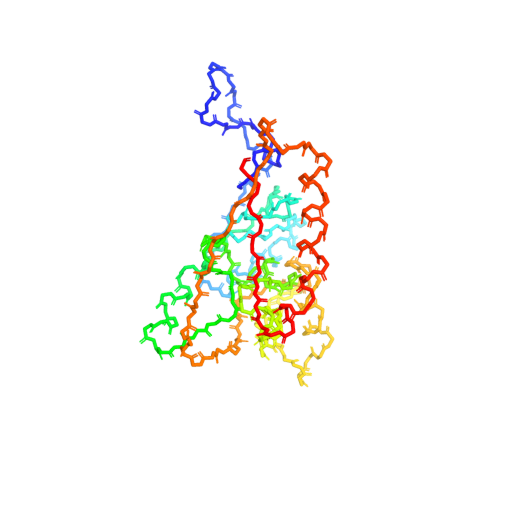08 -2.566 12.423 1.00 93.69 170 ILE A N 1
ATOM 1271 C CA . ILE A 1 170 ? 3.215 -2.684 13.063 1.00 93.69 170 ILE A CA 1
ATOM 1272 C C . ILE A 1 170 ? 4.126 -3.407 12.076 1.00 93.69 170 ILE A C 1
ATOM 1274 O O . ILE A 1 170 ? 3.832 -4.528 11.665 1.00 93.69 170 ILE A O 1
ATOM 1278 N N . SER A 1 171 ? 5.214 -2.753 11.676 1.00 92.94 171 SER A N 1
ATOM 1279 C CA . SER A 1 171 ? 6.165 -3.271 10.693 1.00 92.94 171 SER A CA 1
ATOM 1280 C C . SER A 1 171 ? 7.582 -3.230 11.243 1.00 92.94 171 SER A C 1
ATOM 1282 O O . SER A 1 171 ? 7.959 -2.279 11.930 1.00 92.94 171 SER A O 1
ATOM 1284 N N . ALA A 1 172 ? 8.386 -4.219 10.871 1.00 93.44 172 ALA A N 1
ATOM 1285 C CA . ALA A 1 172 ? 9.822 -4.185 11.061 1.00 93.44 172 ALA A CA 1
ATOM 1286 C C . ALA A 1 172 ? 10.443 -2.991 10.315 1.00 93.44 172 ALA A C 1
ATOM 1288 O O . ALA A 1 172 ? 9.994 -2.587 9.234 1.00 93.44 172 ALA A O 1
ATOM 1289 N N . VAL A 1 173 ? 11.494 -2.437 10.914 1.00 92.94 173 VAL A N 1
ATOM 1290 C CA . VAL A 1 173 ? 12.349 -1.393 10.347 1.00 92.94 173 VAL A CA 1
ATOM 1291 C C . VAL A 1 173 ? 13.806 -1.788 10.544 1.00 92.94 173 VAL A C 1
ATOM 1293 O O . VAL A 1 173 ? 14.137 -2.530 11.468 1.00 92.94 173 VAL A O 1
ATOM 1296 N N . TYR A 1 174 ? 14.683 -1.282 9.686 1.00 92.88 174 TYR A N 1
ATOM 1297 C CA . TYR A 1 174 ? 16.095 -1.651 9.679 1.00 92.88 174 TYR A CA 1
ATOM 1298 C C . TYR A 1 174 ? 16.986 -0.449 9.984 1.00 92.88 174 TYR A C 1
ATOM 1300 O O . TYR A 1 174 ? 16.590 0.680 9.686 1.00 92.88 174 TYR A O 1
ATOM 1308 N N . PRO A 1 175 ? 18.188 -0.648 10.552 1.00 93.44 175 PRO A N 1
ATOM 1309 C CA . PRO A 1 175 ? 19.165 0.426 10.686 1.00 93.44 175 PRO A CA 1
ATOM 1310 C C . PRO A 1 175 ? 19.433 1.106 9.340 1.00 93.44 175 PRO A C 1
ATOM 1312 O O . PRO A 1 175 ? 19.458 0.448 8.292 1.00 93.44 175 PRO A O 1
ATOM 1315 N N . GLN A 1 176 ? 19.642 2.424 9.365 1.00 86.38 176 GLN A N 1
ATOM 1316 C CA . GLN A 1 176 ? 19.982 3.172 8.156 1.00 86.38 176 GLN A CA 1
ATOM 1317 C C . GLN A 1 176 ? 21.174 2.542 7.433 1.00 86.38 176 GLN A C 1
ATOM 1319 O O . GLN A 1 176 ? 22.237 2.320 8.007 1.00 86.38 176 GLN A O 1
ATOM 1324 N N . THR A 1 177 ? 20.974 2.251 6.150 1.00 79.38 177 THR A N 1
ATOM 1325 C CA . THR A 1 177 ? 21.978 1.651 5.271 1.00 79.38 177 THR A CA 1
ATOM 1326 C C . THR A 1 177 ? 22.251 2.606 4.114 1.00 79.38 177 THR A C 1
ATOM 1328 O O . THR A 1 177 ? 21.317 3.171 3.544 1.00 79.38 177 THR A O 1
ATOM 1331 N N . GLY A 1 178 ? 23.525 2.787 3.759 1.00 82.44 178 GLY A N 1
ATOM 1332 C CA . GLY A 1 178 ? 23.909 3.550 2.572 1.00 82.44 178 GLY A CA 1
ATOM 1333 C C . GLY A 1 178 ? 23.404 2.873 1.297 1.00 82.44 178 GLY A C 1
ATOM 1334 O O . GLY A 1 178 ? 23.553 1.664 1.136 1.00 82.44 178 GLY A O 1
ATOM 1335 N N . VAL A 1 179 ? 22.804 3.650 0.396 1.00 83.88 179 VAL A N 1
ATOM 1336 C CA . VAL A 1 179 ? 22.315 3.168 -0.902 1.00 83.88 179 VAL A CA 1
ATOM 1337 C C . VAL A 1 179 ? 23.137 3.824 -2.002 1.00 83.88 179 VAL A C 1
ATOM 1339 O O . VAL A 1 179 ? 23.206 5.051 -2.070 1.00 83.88 179 VAL A O 1
ATOM 1342 N N . THR A 1 180 ? 23.725 3.010 -2.876 1.00 87.06 180 THR A N 1
ATOM 1343 C CA . THR A 1 180 ? 24.370 3.475 -4.107 1.00 87.06 180 THR A CA 1
ATOM 1344 C C . THR A 1 180 ? 23.394 3.303 -5.260 1.00 87.06 180 THR A C 1
ATOM 1346 O O . THR A 1 180 ? 22.856 2.217 -5.459 1.00 87.06 180 THR A O 1
ATOM 1349 N N . VAL A 1 181 ? 23.170 4.369 -6.026 1.00 86.06 181 VAL A N 1
ATOM 1350 C CA . VAL A 1 181 ? 22.306 4.346 -7.211 1.00 86.06 181 VAL A CA 1
ATOM 1351 C C . VAL A 1 181 ? 23.181 4.504 -8.447 1.00 86.06 181 VAL A C 1
ATOM 1353 O O . VAL A 1 181 ? 23.919 5.479 -8.557 1.00 86.06 181 VAL A O 1
ATOM 1356 N N . SER A 1 182 ? 23.084 3.556 -9.380 1.00 85.38 182 SER A N 1
ATOM 1357 C CA . SER A 1 182 ? 23.681 3.660 -10.713 1.00 85.38 182 SER A CA 1
ATOM 1358 C C . SER A 1 182 ? 22.571 3.825 -11.743 1.00 85.38 182 SER A C 1
ATOM 1360 O O . SER A 1 182 ? 21.575 3.106 -11.700 1.00 85.38 182 SER A O 1
ATOM 1362 N N . THR A 1 183 ? 22.725 4.784 -12.654 1.00 86.25 183 THR A N 1
ATOM 1363 C CA . THR A 1 183 ? 21.780 5.009 -13.755 1.00 86.25 183 THR A CA 1
ATOM 1364 C C . THR A 1 183 ? 22.471 4.668 -15.065 1.00 86.25 183 THR A C 1
ATOM 1366 O O . THR A 1 183 ? 23.540 5.195 -15.357 1.00 86.25 183 THR A O 1
ATOM 1369 N N . SER A 1 184 ? 21.864 3.785 -15.853 1.00 82.31 184 SER A N 1
ATOM 1370 C CA . SER A 1 184 ? 22.325 3.411 -17.192 1.00 82.31 184 SER A CA 1
ATOM 1371 C C . SER A 1 184 ? 21.174 3.588 -18.175 1.00 82.31 184 SER A C 1
ATOM 1373 O O . SER A 1 184 ? 20.041 3.229 -17.862 1.00 82.31 184 SER A O 1
ATOM 1375 N N . SER A 1 185 ? 21.448 4.147 -19.351 1.00 85.31 185 SER A N 1
ATOM 1376 C CA . SER A 1 185 ? 20.457 4.318 -20.415 1.00 85.31 185 SER A CA 1
ATOM 1377 C C . SER A 1 185 ? 21.014 3.824 -21.740 1.00 85.31 185 SER A C 1
ATOM 1379 O O . SER A 1 185 ? 22.155 4.133 -22.079 1.00 85.31 185 SER A O 1
ATOM 1381 N N . PHE A 1 186 ? 20.191 3.122 -22.507 1.00 83.88 186 PHE A N 1
ATOM 1382 C CA . PHE A 1 186 ? 20.493 2.719 -23.873 1.00 83.88 186 PHE A CA 1
ATOM 1383 C C . PHE A 1 186 ? 19.247 2.915 -24.739 1.00 83.88 186 PHE A C 1
ATOM 1385 O O . PHE A 1 186 ? 18.121 2.818 -24.252 1.00 83.88 186 PHE A O 1
ATOM 1392 N N . SER A 1 187 ? 19.449 3.246 -26.011 1.00 89.88 187 SER A N 1
ATOM 1393 C CA . SER A 1 187 ? 18.386 3.594 -26.955 1.00 89.88 187 SER A CA 1
ATOM 1394 C C . SER A 1 187 ? 18.753 3.137 -28.363 1.00 89.88 187 SER A C 1
ATOM 1396 O O . SER A 1 187 ? 19.926 2.921 -28.671 1.00 89.88 187 SER A O 1
ATOM 1398 N N . THR A 1 188 ? 17.757 3.034 -29.242 1.00 91.81 188 THR A N 1
ATOM 1399 C CA . THR A 1 188 ? 17.998 2.896 -30.683 1.00 91.81 188 THR A CA 1
ATOM 1400 C C . THR A 1 188 ? 18.672 4.148 -31.242 1.00 91.81 188 THR A C 1
ATOM 1402 O O . THR A 1 188 ? 18.554 5.241 -30.680 1.00 91.81 188 THR A O 1
ATOM 1405 N N . GLY A 1 189 ? 19.343 4.012 -32.380 1.00 91.25 189 GLY A N 1
ATOM 1406 C CA . GLY A 1 189 ? 19.979 5.129 -33.069 1.00 91.25 189 GLY A CA 1
ATOM 1407 C C . GLY A 1 189 ? 20.452 4.740 -34.467 1.00 91.25 189 GLY A C 1
ATOM 1408 O O . GLY A 1 189 ? 20.241 3.604 -34.885 1.00 91.25 189 GLY A O 1
ATOM 1409 N N . PRO A 1 190 ? 21.145 5.641 -35.182 1.00 92.00 190 PRO A N 1
ATOM 1410 C CA . PRO A 1 190 ? 21.639 5.366 -36.535 1.00 92.00 190 PRO A CA 1
ATOM 1411 C C . PRO A 1 190 ? 22.504 4.099 -36.630 1.00 92.00 190 PRO A C 1
ATOM 1413 O O . PRO A 1 190 ? 22.506 3.430 -37.656 1.00 92.00 190 PRO A O 1
ATOM 1416 N N . ASN A 1 191 ? 23.191 3.758 -35.533 1.00 92.38 191 ASN A N 1
ATOM 1417 C CA . ASN A 1 191 ? 24.096 2.612 -35.432 1.00 92.38 191 ASN A CA 1
ATOM 1418 C C . ASN A 1 191 ? 23.559 1.481 -34.531 1.00 92.38 191 ASN A C 1
ATOM 1420 O O . ASN A 1 191 ? 24.260 0.499 -34.312 1.00 92.38 191 ASN A O 1
ATOM 142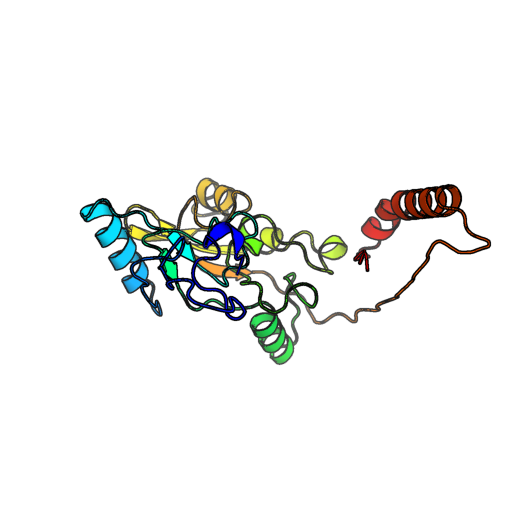4 N N . VAL A 1 192 ? 22.349 1.619 -33.974 1.00 92.69 192 VAL A N 1
ATOM 1425 C CA . VAL A 1 192 ? 21.726 0.624 -33.084 1.00 92.69 192 VAL A CA 1
ATOM 1426 C C . VAL A 1 192 ? 20.316 0.360 -33.587 1.00 92.69 192 VAL A C 1
ATOM 1428 O O . VAL A 1 192 ? 19.405 1.165 -33.370 1.00 92.69 192 VAL A O 1
ATOM 1431 N N . THR A 1 193 ? 20.152 -0.763 -34.282 1.00 94.25 193 THR A N 1
ATOM 1432 C CA . THR A 1 193 ? 18.857 -1.204 -34.807 1.00 94.25 193 THR A CA 1
ATOM 1433 C C . THR A 1 193 ? 17.901 -1.580 -33.673 1.00 94.25 193 THR A C 1
ATOM 1435 O O . THR A 1 193 ? 18.318 -1.819 -32.538 1.00 94.25 193 THR A O 1
ATOM 1438 N N . ALA A 1 194 ? 16.603 -1.655 -33.978 1.00 93.50 194 ALA A N 1
ATOM 1439 C CA . ALA A 1 194 ? 15.604 -2.125 -33.019 1.00 93.50 194 ALA A CA 1
ATOM 1440 C C . ALA A 1 194 ? 15.900 -3.557 -32.539 1.00 93.50 194 ALA A C 1
ATOM 1442 O O . ALA A 1 194 ? 15.772 -3.838 -31.351 1.00 93.50 194 ALA A O 1
ATOM 1443 N N . ASP A 1 195 ? 16.359 -4.434 -33.435 1.00 94.38 195 ASP A N 1
ATOM 1444 C CA . ASP A 1 195 ? 16.727 -5.808 -33.078 1.00 94.38 195 ASP A CA 1
ATOM 1445 C C . ASP A 1 195 ? 17.917 -5.835 -32.115 1.00 94.38 195 ASP A C 1
ATOM 1447 O O . ASP A 1 195 ? 17.836 -6.470 -31.066 1.00 94.38 195 ASP A O 1
ATOM 1451 N N . ALA A 1 196 ? 18.968 -5.053 -32.395 1.00 93.62 196 ALA A N 1
ATOM 1452 C CA . ALA A 1 196 ? 20.120 -4.931 -31.503 1.00 93.62 196 ALA A CA 1
ATOM 1453 C C . ALA A 1 196 ? 19.737 -4.344 -30.132 1.00 93.62 196 ALA A C 1
ATOM 1455 O O . ALA A 1 196 ? 20.258 -4.771 -29.101 1.00 93.62 196 ALA A O 1
ATOM 1456 N N . PHE A 1 197 ? 18.803 -3.388 -30.099 1.00 93.38 197 PHE A N 1
ATOM 1457 C CA . PHE A 1 197 ? 18.249 -2.861 -28.852 1.00 93.38 197 PHE A CA 1
ATOM 1458 C C . PHE A 1 197 ? 17.530 -3.952 -28.049 1.00 93.38 197 PHE A C 1
ATOM 1460 O O . PHE A 1 197 ? 17.782 -4.094 -26.851 1.00 93.38 197 PHE A O 1
ATOM 1467 N N . TRP A 1 198 ? 16.658 -4.736 -28.689 1.00 93.56 198 TRP A N 1
ATOM 1468 C CA . TRP A 1 198 ? 15.924 -5.802 -28.011 1.00 93.56 198 TRP A CA 1
ATOM 1469 C C . TRP A 1 198 ? 16.833 -6.950 -27.569 1.00 93.56 198 TRP A C 1
ATOM 1471 O O . TRP A 1 198 ? 16.621 -7.485 -26.483 1.00 93.56 198 TRP A O 1
ATOM 1481 N N . ASP A 1 199 ? 17.873 -7.289 -28.331 1.00 94.25 199 ASP A N 1
ATOM 1482 C CA . ASP A 1 199 ? 18.907 -8.246 -27.914 1.00 94.25 199 ASP A CA 1
ATOM 1483 C C . ASP A 1 199 ? 19.675 -7.751 -26.682 1.00 94.25 199 ASP A C 1
ATOM 1485 O O . ASP A 1 199 ? 19.862 -8.498 -25.716 1.00 94.25 199 ASP A O 1
ATOM 1489 N N . GLY A 1 200 ? 20.051 -6.469 -26.661 1.00 91.06 200 GLY A N 1
ATOM 1490 C CA . GLY A 1 200 ? 20.659 -5.833 -25.492 1.00 91.06 200 GLY A CA 1
ATOM 1491 C C . GLY A 1 200 ? 19.730 -5.835 -24.274 1.00 91.06 200 GLY A C 1
ATOM 1492 O O . GLY A 1 200 ? 20.156 -6.173 -23.170 1.00 91.06 200 GLY A O 1
ATOM 1493 N N . PHE A 1 201 ? 18.444 -5.527 -24.465 1.00 90.38 201 PHE A N 1
ATOM 1494 C CA . PHE A 1 201 ? 17.446 -5.563 -23.392 1.00 90.38 201 PHE A CA 1
ATOM 1495 C C . PHE A 1 201 ? 17.232 -6.980 -22.843 1.00 90.38 201 PHE A C 1
ATOM 1497 O O . PHE A 1 201 ? 17.166 -7.148 -21.627 1.00 90.38 201 PHE A O 1
ATOM 1504 N N . ARG A 1 202 ? 17.181 -8.008 -23.701 1.00 91.88 202 ARG A N 1
ATOM 1505 C CA . ARG A 1 202 ? 17.114 -9.414 -23.260 1.00 91.88 202 ARG A CA 1
ATOM 1506 C C . ARG A 1 202 ? 18.344 -9.795 -22.450 1.00 91.88 202 ARG A C 1
ATOM 1508 O O . ARG A 1 202 ? 18.196 -10.281 -21.339 1.00 91.88 202 ARG A O 1
ATOM 1515 N N . THR A 1 203 ? 19.532 -9.451 -22.943 1.00 91.25 203 THR A N 1
ATOM 1516 C CA . THR A 1 203 ? 20.790 -9.685 -22.218 1.00 91.25 203 THR A CA 1
ATOM 1517 C C . THR A 1 203 ? 20.771 -9.018 -20.841 1.00 91.25 203 THR A C 1
ATOM 1519 O O . THR A 1 203 ? 21.188 -9.614 -19.851 1.00 91.25 203 THR A O 1
ATOM 1522 N N . TYR A 1 204 ? 20.260 -7.789 -20.749 1.00 87.81 204 TYR A N 1
ATOM 1523 C CA . TYR A 1 204 ? 20.085 -7.094 -19.475 1.00 87.81 204 TYR A CA 1
ATOM 1524 C C . TYR A 1 204 ? 19.125 -7.838 -18.526 1.00 87.81 204 TYR A C 1
ATOM 1526 O O . TYR A 1 204 ? 19.438 -7.998 -17.345 1.00 87.81 204 TYR A O 1
ATOM 1534 N N . LEU A 1 205 ? 17.991 -8.337 -19.031 1.00 89.62 205 LEU A N 1
ATOM 1535 C CA . LEU A 1 205 ? 17.048 -9.141 -18.245 1.00 89.62 205 LEU A CA 1
ATOM 1536 C C . LEU A 1 205 ? 17.632 -10.497 -17.815 1.00 89.62 205 LEU A C 1
ATOM 1538 O O . LEU A 1 205 ? 17.366 -10.932 -16.697 1.00 89.62 205 LEU A O 1
ATOM 1542 N N . ASP A 1 206 ? 18.470 -11.130 -18.637 1.00 92.94 206 ASP A N 1
ATOM 1543 C CA . ASP A 1 206 ? 19.121 -12.407 -18.307 1.00 92.94 206 ASP A CA 1
ATOM 1544 C C . ASP A 1 206 ? 20.078 -12.281 -17.108 1.00 92.94 206 ASP A C 1
ATOM 1546 O O . ASP A 1 206 ? 20.261 -13.231 -16.348 1.00 92.94 206 ASP A O 1
ATOM 1550 N N . HIS A 1 207 ? 20.650 -11.093 -16.881 1.00 89.25 207 HIS A N 1
ATOM 1551 C CA . HIS A 1 207 ? 21.516 -10.817 -15.725 1.00 89.25 207 HIS A CA 1
ATOM 1552 C C . HIS A 1 207 ? 20.742 -10.370 -14.476 1.00 89.25 207 HIS A C 1
ATOM 1554 O O . HIS A 1 207 ? 21.306 -10.295 -13.381 1.00 89.25 207 HIS A O 1
ATOM 1560 N N . PHE A 1 208 ? 19.446 -10.083 -14.608 1.00 87.81 208 PHE A N 1
ATOM 1561 C CA . PHE A 1 208 ? 18.613 -9.574 -13.522 1.00 87.81 208 PHE A CA 1
ATOM 1562 C C . PHE A 1 208 ? 18.566 -10.499 -12.293 1.00 87.81 208 PHE A C 1
ATOM 1564 O O . PHE A 1 208 ? 18.707 -9.981 -11.181 1.00 87.81 208 PHE A O 1
ATOM 1571 N N . PRO A 1 209 ? 18.431 -11.839 -12.434 1.00 89.31 209 PRO A N 1
ATOM 1572 C CA . PRO A 1 209 ? 18.421 -12.748 -11.288 1.00 89.31 209 PRO A CA 1
ATOM 1573 C C . PRO A 1 209 ? 19.709 -12.678 -10.462 1.00 89.31 209 PRO A C 1
ATOM 1575 O O . PRO A 1 209 ? 19.641 -12.493 -9.250 1.00 89.31 209 PRO A O 1
ATOM 1578 N N . ALA A 1 210 ? 20.876 -12.713 -11.114 1.00 89.81 210 ALA A N 1
ATOM 1579 C CA . ALA A 1 210 ? 22.169 -12.644 -10.431 1.00 89.81 210 ALA A CA 1
ATOM 1580 C C . ALA A 1 210 ? 22.312 -11.341 -9.632 1.00 89.81 210 ALA A C 1
ATOM 1582 O O . ALA A 1 210 ? 22.743 -11.326 -8.483 1.00 89.81 210 ALA A O 1
ATOM 1583 N N . HIS A 1 211 ? 21.894 -10.219 -10.211 1.00 86.38 211 HIS A N 1
ATOM 1584 C CA . HIS A 1 211 ? 21.908 -8.944 -9.508 1.00 86.38 211 HIS A CA 1
ATOM 1585 C C . HIS A 1 211 ? 20.922 -8.888 -8.331 1.00 86.38 211 HIS A C 1
ATOM 1587 O O . HIS A 1 211 ? 21.263 -8.302 -7.299 1.00 86.38 211 HIS A O 1
ATOM 1593 N N . ALA A 1 212 ? 19.736 -9.487 -8.468 1.00 86.69 212 ALA A N 1
ATOM 1594 C CA . ALA A 1 212 ? 18.751 -9.580 -7.394 1.00 86.69 212 ALA A CA 1
ATOM 1595 C C . ALA A 1 212 ? 19.262 -10.430 -6.218 1.00 86.69 212 ALA A C 1
ATOM 1597 O O . ALA A 1 212 ? 19.045 -10.055 -5.067 1.00 86.69 212 ALA A O 1
ATOM 1598 N N . GLU A 1 213 ? 20.012 -11.505 -6.482 1.00 86.94 213 GLU A N 1
ATOM 1599 C CA . GLU A 1 213 ? 20.673 -12.324 -5.451 1.00 86.94 213 GLU A CA 1
ATOM 1600 C C . GLU A 1 213 ? 21.701 -11.529 -4.630 1.00 86.94 213 GLU A C 1
ATOM 1602 O O . GLU A 1 213 ? 21.820 -11.729 -3.422 1.00 86.94 213 GLU A O 1
ATOM 1607 N N . PHE A 1 214 ? 22.384 -10.554 -5.242 1.00 87.12 214 PHE A N 1
ATOM 1608 C CA . PHE A 1 214 ? 23.261 -9.612 -4.530 1.00 87.12 214 PHE A CA 1
ATOM 1609 C C . PHE A 1 214 ? 22.504 -8.505 -3.775 1.00 87.12 214 PHE A C 1
ATOM 1611 O O . PHE A 1 214 ? 23.121 -7.592 -3.224 1.00 87.12 214 PHE A O 1
ATOM 1618 N N . GLY A 1 215 ? 21.170 -8.554 -3.746 1.00 82.81 215 GLY A N 1
ATOM 1619 C CA . GLY A 1 215 ? 20.333 -7.554 -3.090 1.00 82.81 215 GLY A CA 1
ATOM 1620 C C . GLY A 1 215 ? 20.176 -6.259 -3.887 1.00 82.81 215 GLY A C 1
ATOM 1621 O O . GLY A 1 215 ? 19.679 -5.277 -3.333 1.00 82.81 215 GLY A O 1
ATOM 1622 N N . ASN A 1 216 ? 20.573 -6.238 -5.166 1.00 84.81 216 ASN A N 1
ATOM 1623 C CA . ASN A 1 216 ? 20.342 -5.087 -6.033 1.00 84.81 216 ASN A CA 1
ATOM 1624 C C . ASN A 1 216 ? 18.910 -5.094 -6.555 1.00 84.81 216 ASN A C 1
ATOM 1626 O O . ASN A 1 216 ? 18.285 -6.140 -6.744 1.00 84.81 216 ASN A O 1
ATOM 1630 N N . GLN A 1 217 ? 18.403 -3.903 -6.835 1.00 80.31 217 GLN A N 1
ATOM 1631 C CA . GLN A 1 217 ? 17.108 -3.726 -7.455 1.00 80.31 217 GLN A CA 1
ATOM 1632 C C . GLN A 1 217 ? 17.223 -2.736 -8.593 1.00 80.31 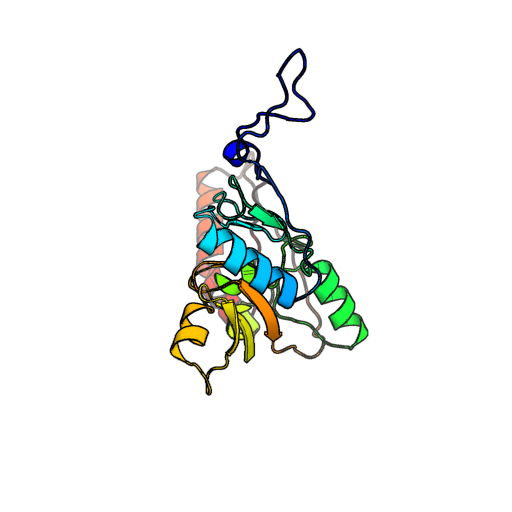217 GLN A C 1
ATOM 1634 O O . GLN A 1 217 ? 17.945 -1.744 -8.493 1.00 80.31 217 GLN A O 1
ATOM 1639 N N . PHE A 1 218 ? 16.498 -3.013 -9.667 1.00 74.62 218 PHE A N 1
ATOM 1640 C CA . PHE A 1 218 ? 16.457 -2.139 -10.820 1.00 74.62 218 PHE A CA 1
ATOM 1641 C C . PHE A 1 218 ? 15.062 -1.595 -11.028 1.00 74.62 218 PHE A C 1
ATOM 1643 O O . PHE A 1 218 ? 14.065 -2.302 -10.870 1.00 74.62 218 PHE A O 1
ATOM 1650 N N . THR A 1 219 ? 15.037 -0.353 -11.480 1.00 67.25 219 THR A N 1
ATOM 1651 C CA . THR A 1 219 ? 13.836 0.329 -11.928 1.00 67.25 219 THR A CA 1
ATOM 1652 C C . THR A 1 219 ? 14.028 0.639 -13.404 1.00 67.25 219 THR A C 1
ATOM 1654 O O . THR A 1 219 ? 14.958 1.356 -13.777 1.00 67.25 219 THR A O 1
ATOM 1657 N N . VAL A 1 220 ? 13.170 0.082 -14.258 1.00 68.12 220 VAL A N 1
ATOM 1658 C CA . VAL A 1 220 ? 13.186 0.357 -15.699 1.00 68.12 220 VAL A CA 1
ATOM 1659 C C . VAL A 1 220 ? 12.173 1.457 -15.980 1.00 68.12 220 VAL A C 1
ATOM 1661 O O . VAL A 1 220 ? 10.972 1.250 -15.834 1.00 68.12 220 VAL A O 1
ATOM 1664 N N . ASN A 1 221 ? 12.659 2.625 -16.396 1.00 62.34 221 ASN A N 1
ATOM 1665 C CA . ASN A 1 221 ? 11.810 3.719 -16.854 1.00 62.34 221 ASN A CA 1
ATOM 1666 C C . ASN A 1 221 ? 11.791 3.736 -18.381 1.00 62.34 221 ASN A C 1
ATOM 1668 O O . ASN A 1 221 ? 12.817 3.999 -19.007 1.00 62.34 221 ASN A O 1
ATOM 1672 N N . GLN A 1 222 ? 10.625 3.487 -18.970 1.00 54.12 222 GLN A N 1
ATOM 1673 C CA . GLN A 1 222 ? 10.388 3.784 -20.379 1.00 54.12 222 GLN A CA 1
ATOM 1674 C C . GLN A 1 222 ? 9.996 5.261 -20.471 1.00 54.12 222 GLN A C 1
ATOM 1676 O O . GLN A 1 222 ? 9.016 5.676 -19.852 1.00 54.12 222 GLN A O 1
ATOM 1681 N N . ARG A 1 223 ? 10.820 6.060 -21.153 1.00 48.75 223 ARG A N 1
ATOM 1682 C CA . ARG A 1 223 ? 10.493 7.444 -21.515 1.00 48.75 223 ARG A CA 1
ATOM 1683 C C . ARG A 1 223 ? 9.973 7.492 -22.937 1.00 48.75 223 ARG A C 1
ATOM 1685 O O . ARG A 1 223 ? 10.513 6.721 -23.760 1.00 48.75 223 ARG A O 1
#

Radius of gyration: 21.09 Å; Cα contacts (8 Å, |Δi|>4): 372; chains: 1; bounding box: 53×42×54 Å

InterPro domains:
  IPR016166 FAD-binding domain, PCMH-type [PS51387] (1-176)
  IPR016169 FAD-binding, type PCMH, subdomain 2 [G3DSA:3.30.465.10] (13-73)
  IPR016169 FAD-binding, type PCMH, subdomain 2 [G3DSA:3.30.465.10] (74-206)
  IPR036318 FAD-binding, type PCMH-like superfamily [SSF56176] (21-176)
  IPR050416 FAD-linked Oxidoreductases in Biosynthetic Pathways [PTHR42973] (81-205)

Mean predicted aligned error: 7.11 Å

Sequence (223 aa):
MWPPYEGRTCLPIAADEILCTLGGYPSYVVNVSTVAQIQLAVNFARENGLRLVVKNTGHDYRGKSVGAGAFDGGWVQGEELYRKAKEVGFTPVSVRGEGQTVGVAGVYLLGGGHSLLSSKYRLSIYQVLALQVVLANGTFMTVTEETDPDVFWALRGAGGSTFGIVTSVISAVYPQTGVTVSTSSFSTGPNVTADAFWDGFRTYLDHFPAHAEFGNQFTVNQR

Nearest PDB structures (foldseek):
  6f73-assembly2_B  TM=8.790E-01  e=5.591E-16  Thermothelomyces thermophilus ATCC 42464
  2bvf-assembly2_B  TM=9.203E-01  e=1.518E-11  Paenarthrobacter nicotinovorans
  6fyb-assembly1_A  TM=7.679E-01  e=6.441E-10  Streptomyces maritimus
  6yjo-assembly1_A  TM=8.467E-01  e=8.005E-09  Fusarium graminearum PH-1
  6yaq-assembly1_A  TM=8.626E-01  e=2.459E-07  Zea mays

Foldseek 3Di:
DDCVQQVVQDDPPPPDDRDRDRRQAEPDEDEDDDLVSVLVLLVVCVVVVHDEQEAELCPDPVCSNTHYHYYYYDADFQLNVQVVQVVVQWAAQADDPVGRRDHTQFQQQQQFHHHQQCLPQNTNLVFFAWWFWQASNSDTDIDGCPPHVVLSVNSSRVGGDDGTHTDDTDGDIGGDDDDDDDDDDDDADPPADPVNVVVVVVVVVVCQVVCSNVSGDDDDDDD

Secondary structure (DSSP, 8-state):
--HHHHTTTT-TT--S------TTS-S---EESSHHHHHHHHHHHHHTTPPPEEESSS--TTSTT-STTEEEE---BHHHHHHHHHHTTEEESS--SS-TTSBIIIIIHHTT---TTHHHH--GGGGEEEEEEE-TTS-EEEE-TTT-HHHHHHHTTS-TTSS-EEEEEEE-EEE-------------BTTB-HHHHHHHHHHHHHTHHHHHHTT--------

Solvent-accessible surface area (backbone atoms only — not comparable to full-atom values): 12765 Å² total; per-residue (Å²): 115,50,55,82,59,32,59,60,31,70,55,98,79,66,76,75,88,69,71,72,46,65,63,23,42,44,84,49,70,53,80,46,91,50,71,67,56,51,33,49,50,45,46,51,25,63,77,67,75,46,58,80,29,64,22,57,66,28,82,46,94,80,37,71,43,55,28,62,39,21,34,39,38,84,63,63,25,18,48,60,51,51,54,55,30,50,78,74,54,30,40,65,56,45,47,60,86,89,40,38,69,39,28,45,82,30,48,46,26,18,47,33,28,73,25,79,46,23,51,66,67,45,38,28,38,74,35,56,62,34,38,30,34,34,34,85,88,39,52,73,47,78,31,24,73,86,79,32,43,70,64,36,53,48,49,56,44,74,28,50,71,74,83,30,48,63,79,46,74,43,59,59,68,38,72,67,72,93,80,88,86,84,88,85,87,86,74,66,51,102,92,32,50,70,66,58,42,51,52,51,51,49,55,53,57,71,48,43,62,65,43,29,74,74,33,42,67,86,84,89,81,88,129

Organism: Aspergillus cristatus (NCBI:txid573508)